Protein AF-0000000083338784 (afdb_homodimer)

Sequence (230 aa):
MKLNTPTRIVEESRVGKGKIILDSIDLPENLKKICKSFSVVVLAPGCAPGFHSHVEESDIYHILRGSGIYNDNGNIFPIKSGDTLICSSGEGHDIENTSDDELVFIALELYNPRSMKLNTPTRIVEESRVGKGKIILDSIDLPENLKKICKSFSVVVLAPGCAPGFHSHVEESDIYHILRGSGIYNDNGNIFPIKSGDTLICSSGEGHDIENTSDDELVFIALELYNPRS

InterPro domains:
  IPR011051 RmlC-like cupin domain superfamily [SSF51182] (36-108)
  IPR013096 Cupin 2, conserved barrel [PF07883] (40-107)
  IPR014710 RmlC-like jelly roll fold [G3DSA:2.60.120.10] (2-108)
  IPR051610 Glucose-6-phosphate isomerase/Oxalate decarboxylase [PTHR35848] (37-107)

Radius of gyration: 17.28 Å; Cα contacts (8 Å, |Δi|>4): 685; chains: 2; bounding box: 43×49×41 Å

pLDDT: mean 88.03, std 14.15, range [47.31, 98.44]

Organism: NCBI:txid2582917

Foldseek 3Di:
DDWDFDWDFPADQPPKDGTKIWRWTDDDPVCCVWWVTKTKIKDAAFIKNDKDAAAQKKKKKAWQAAKWWKQWQNDIDIDGHGDMDMHDHPTMMMTTRNDRGMTIIMIIMTGHDDD/DDWDFDWDFPADQPPKDGTKIWRWTDDDPVCCVWWVTKTKIKDAAFIKNDKDAAAQKKKKKAWQAAKWWKQWQNDIDIDGHGDMDMHDHPTMMMTTRNDRGMTIIMIIMTGHDDD

Solvent-accessible surface area (backbone atoms only — not comparable to full-atom values): 11255 Å² total; per-residue (Å²): 83,78,41,60,52,53,70,40,68,46,46,73,35,91,76,21,42,56,53,33,38,33,36,38,48,61,68,57,72,71,52,45,72,45,36,73,43,41,30,43,36,40,23,39,55,63,8,26,58,42,77,48,70,37,76,63,24,29,40,37,37,38,30,67,35,45,38,29,38,34,30,47,69,79,50,71,46,78,47,40,52,66,42,28,37,44,37,48,53,76,34,34,37,32,50,37,14,75,38,89,47,54,22,30,29,37,42,39,29,32,47,54,70,81,130,82,78,42,60,53,52,69,40,70,45,48,73,29,86,80,22,42,56,52,35,40,32,37,37,48,62,66,56,73,71,52,45,72,45,36,73,42,40,30,44,35,38,24,39,55,64,8,26,55,41,76,47,68,37,77,62,24,31,39,37,36,37,30,67,36,44,38,27,38,34,31,46,70,79,50,72,46,80,48,39,52,65,42,28,37,46,37,48,54,79,36,34,37,32,49,36,15,76,38,91,48,55,23,31,28,37,41,40,30,33,48,55,71,80,129

Secondary structure (DSSP, 8-state):
-EEP--EEEE-S-SS-BS-EEEEE----HHHHTTEEEEEEEEE-TT-B---EE-SSEEEEEEEEE-EEEEEETTEEEEEETT-EEEE-TT-EEEEE--SSS-EEEEEEEEEPPP-/-EEP--EEEE-S-SS-BS-EEEEE----HHHHTTEEEEEEEEE-TT-B---EE-SSEEEEEEEEE-EEEEEETTEEEEEETT-EEEE-TT-EEEEE--SSS-EEEEEEEEEPP--

Structure (mmCIF, N/CA/C/O backbone):
data_AF-0000000083338784-mod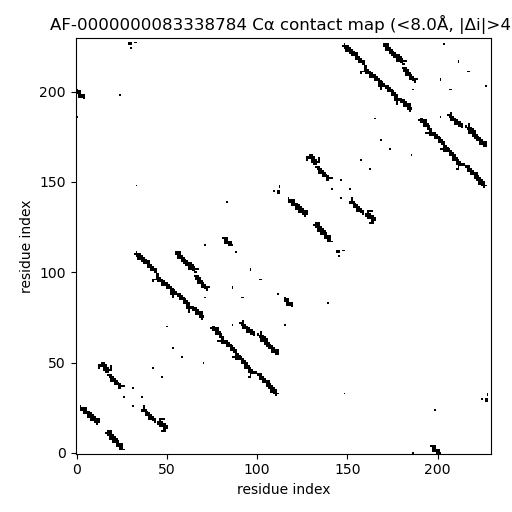el_v1
#
loop_
_entity.id
_entity.type
_entity.pdbx_description
1 polymer 'Cupin domain-containing protein'
#
loop_
_atom_site.group_PDB
_atom_site.id
_atom_site.type_symbol
_atom_site.label_atom_id
_atom_site.label_alt_id
_atom_site.label_comp_id
_atom_site.label_asym_id
_atom_site.label_entity_id
_atom_site.label_seq_id
_atom_site.pdbx_PDB_ins_code
_atom_site.Cartn_x
_atom_site.Cartn_y
_atom_site.Cartn_z
_atom_site.occupancy
_atom_site.B_iso_or_equiv
_atom_site.auth_seq_id
_atom_site.auth_comp_id
_atom_site.auth_asym_id
_atom_site.auth_atom_id
_atom_site.pdbx_PDB_model_num
ATOM 1 N N . MET A 1 1 ? -1.307 16.812 -2.502 1 70.19 1 MET A N 1
ATOM 2 C CA . MET A 1 1 ? -2.061 16.781 -3.752 1 70.19 1 MET A CA 1
ATOM 3 C C . MET A 1 1 ? -2.75 15.43 -3.941 1 70.19 1 MET A C 1
ATOM 5 O O . MET A 1 1 ? -2.303 14.422 -3.396 1 70.19 1 MET A O 1
ATOM 9 N N . LYS A 1 2 ? -3.869 15.438 -4.637 1 71.94 2 LYS A N 1
ATOM 10 C CA . LYS A 1 2 ? -4.598 14.219 -4.973 1 71.94 2 LYS A CA 1
ATOM 11 C C . LYS A 1 2 ? -4.004 13.547 -6.207 1 71.94 2 LYS A C 1
ATOM 13 O O . LYS A 1 2 ? -3.744 14.203 -7.215 1 71.94 2 LYS A O 1
ATOM 18 N N . LEU A 1 3 ? -3.689 12.344 -6.062 1 69 3 LEU A N 1
ATOM 19 C CA . LEU A 1 3 ? -3.17 11.602 -7.207 1 69 3 LEU A CA 1
ATOM 20 C C . LEU A 1 3 ? -4.301 10.922 -7.977 1 69 3 LEU A C 1
ATOM 22 O O . LEU A 1 3 ? -5.359 10.648 -7.41 1 69 3 LEU A O 1
ATOM 26 N N . ASN A 1 4 ? -4.121 10.781 -9.289 1 63.22 4 ASN A N 1
ATOM 27 C CA . ASN A 1 4 ? -5.098 10.062 -10.102 1 63.22 4 ASN A CA 1
ATOM 28 C C . ASN A 1 4 ? -5.012 8.555 -9.883 1 63.22 4 ASN A C 1
ATOM 30 O O . ASN A 1 4 ? -3.918 7.992 -9.828 1 63.22 4 ASN A O 1
ATOM 34 N N . THR A 1 5 ? -6.098 8.016 -9.523 1 56.34 5 THR A N 1
ATOM 35 C CA . THR A 1 5 ? -6.137 6.562 -9.438 1 56.34 5 THR A CA 1
ATOM 36 C C . THR A 1 5 ? -6.93 5.977 -10.602 1 56.34 5 THR A C 1
ATOM 38 O O . THR A 1 5 ? -8.156 5.832 -10.516 1 56.34 5 THR A O 1
ATOM 41 N N . PRO A 1 6 ? -6.305 5.797 -11.727 1 53.41 6 PRO A N 1
ATOM 42 C CA . PRO A 1 6 ? -7.078 5.227 -12.836 1 53.41 6 PRO A CA 1
ATOM 43 C C . PRO A 1 6 ? -7.508 3.785 -12.57 1 53.41 6 PRO A C 1
ATOM 45 O O . PRO A 1 6 ? -6.719 2.984 -12.062 1 53.41 6 PRO A O 1
ATOM 48 N N . THR A 1 7 ? -8.742 3.646 -12.461 1 53.78 7 THR A N 1
ATOM 49 C CA . THR A 1 7 ? -9.227 2.271 -12.391 1 53.78 7 THR A CA 1
ATOM 50 C C . THR A 1 7 ? -9 1.556 -13.719 1 53.78 7 THR A C 1
ATOM 52 O O . THR A 1 7 ? -9.406 2.051 -14.773 1 53.78 7 THR A O 1
ATOM 55 N N . ARG A 1 8 ? -7.957 0.719 -13.773 1 55.31 8 ARG A N 1
ATOM 56 C CA . ARG A 1 8 ? -7.781 -0.097 -14.969 1 55.31 8 ARG A CA 1
ATOM 57 C C . ARG A 1 8 ? -8.406 -1.476 -14.789 1 55.31 8 ARG A C 1
ATOM 59 O O . ARG A 1 8 ? -8.156 -2.152 -13.789 1 55.31 8 ARG A O 1
ATOM 66 N N . ILE A 1 9 ? -9.617 -1.63 -15.43 1 50.66 9 ILE A N 1
ATOM 67 C CA . ILE A 1 9 ? -10.141 -2.99 -15.492 1 50.66 9 ILE A CA 1
ATOM 68 C C . ILE A 1 9 ? -9.281 -3.83 -16.438 1 50.66 9 ILE A C 1
ATOM 70 O O . ILE A 1 9 ? -9.156 -3.514 -17.625 1 50.66 9 ILE A O 1
ATOM 74 N N . VAL A 1 10 ? -8.25 -4.297 -15.867 1 52.59 10 VAL A N 1
ATOM 75 C CA . VAL A 1 10 ? -7.574 -5.25 -16.75 1 52.59 10 VAL A CA 1
ATOM 76 C C . VAL A 1 10 ? -8.375 -6.547 -16.812 1 52.59 10 VAL A C 1
ATOM 78 O O . VAL A 1 10 ? -8.656 -7.164 -15.781 1 52.59 10 VAL A O 1
ATOM 81 N N . GLU A 1 11 ? -9.359 -6.504 -17.703 1 50.81 11 GLU A N 1
ATOM 82 C CA . GLU A 1 11 ? -10.172 -7.707 -17.859 1 50.81 11 GLU A CA 1
ATOM 83 C C . GLU A 1 11 ? -9.305 -8.961 -17.828 1 50.81 11 GLU A C 1
ATOM 85 O O . GLU A 1 11 ? -9.688 -9.977 -17.25 1 50.81 11 GLU A O 1
ATOM 90 N N . GLU A 1 12 ? -8.648 -9.211 -18.938 1 47.69 12 GLU A N 1
ATOM 91 C CA . GLU A 1 12 ? -8.117 -10.539 -19.203 1 47.69 12 GLU A CA 1
ATOM 92 C C . GLU A 1 12 ? -6.668 -10.656 -18.734 1 47.69 12 GLU A C 1
ATOM 94 O O . GLU A 1 12 ? -5.82 -9.836 -19.109 1 47.69 12 GLU A O 1
ATOM 99 N N . SER A 1 13 ? -6.582 -10.953 -17.469 1 49.28 13 SER A N 1
ATOM 100 C CA . SER A 1 13 ? -5.215 -11.258 -17.047 1 49.28 13 SER A CA 1
ATOM 101 C C . SER A 1 13 ? -4.508 -12.141 -18.062 1 49.28 13 SER A C 1
ATOM 103 O O . SER A 1 13 ? -5.16 -12.867 -18.828 1 49.28 13 SER A O 1
ATOM 105 N N . ARG A 1 14 ? -3.305 -11.82 -18.406 1 48.09 14 ARG A N 1
ATOM 106 C CA . ARG A 1 14 ? -2.592 -12.664 -19.359 1 48.09 14 ARG A CA 1
ATOM 107 C C . ARG A 1 14 ? -3.07 -14.109 -19.266 1 48.09 14 ARG A C 1
ATOM 109 O O . ARG A 1 14 ? -3.506 -14.688 -20.266 1 48.09 14 ARG A O 1
ATOM 116 N N . VAL A 1 15 ? -2.604 -14.867 -18.156 1 50.91 15 VAL A N 1
ATOM 117 C CA . VAL A 1 15 ? -2.721 -16.312 -17.984 1 50.91 15 VAL A CA 1
ATOM 118 C C . VAL A 1 15 ? -3.842 -16.625 -16.984 1 50.91 15 VAL A C 1
ATOM 120 O O . VAL A 1 15 ? -4.332 -17.75 -16.938 1 50.91 15 VAL A O 1
ATOM 123 N N . GLY A 1 16 ? -4.383 -15.492 -16.359 1 60.31 16 GLY A N 1
ATOM 124 C CA . GLY A 1 16 ? -5.254 -15.875 -15.266 1 60.31 16 GLY A CA 1
ATOM 125 C C . GLY A 1 16 ? -6.711 -16.016 -15.672 1 60.31 16 GLY A C 1
ATOM 126 O O . GLY A 1 16 ? -7.027 -16 -16.859 1 60.31 16 GLY A O 1
ATOM 127 N N . LYS A 1 17 ? -7.492 -16.578 -14.773 1 70 17 LYS A N 1
ATOM 128 C CA . LYS A 1 17 ? -8.906 -16.906 -14.883 1 70 17 LYS A CA 1
ATOM 129 C C . LYS A 1 17 ? -9.781 -15.734 -14.422 1 70 17 LYS A C 1
ATOM 131 O O . LYS A 1 17 ? -9.711 -15.32 -13.266 1 70 17 LYS A O 1
ATOM 136 N N . GLY A 1 18 ? -10.555 -15.148 -15.398 1 77 18 GLY A N 1
ATOM 137 C CA . GLY A 1 18 ? -11.688 -14.328 -15 1 77 18 GLY A CA 1
ATOM 138 C C . GLY A 1 18 ? -11.375 -12.844 -14.992 1 77 18 GLY A C 1
ATOM 139 O O . GLY A 1 18 ? -10.398 -12.406 -15.594 1 77 18 GLY A O 1
ATOM 140 N N . LYS A 1 19 ? -12.219 -12.094 -14.43 1 78.06 19 LYS A N 1
ATOM 141 C CA . LYS A 1 19 ? -12.203 -10.633 -14.406 1 78.06 19 LYS A CA 1
ATOM 142 C C . LYS A 1 19 ? -11.359 -10.109 -13.242 1 78.06 19 LYS A C 1
ATOM 144 O O . LYS A 1 19 ? -11.539 -10.539 -12.102 1 78.06 19 LYS A O 1
ATOM 149 N N . ILE A 1 20 ? -10.359 -9.32 -13.555 1 84.12 20 ILE A N 1
ATOM 150 C CA . ILE A 1 20 ? -9.516 -8.68 -12.547 1 84.12 20 ILE A CA 1
ATOM 151 C C . ILE A 1 20 ? -9.641 -7.16 -12.672 1 84.12 20 ILE A C 1
ATOM 153 O O . ILE A 1 20 ? -9.516 -6.605 -13.766 1 84.12 20 ILE A O 1
ATOM 157 N N . ILE A 1 21 ? -10.039 -6.52 -11.594 1 83.44 21 ILE A N 1
ATOM 158 C CA . ILE A 1 21 ? -10.078 -5.062 -11.555 1 83.44 21 ILE A CA 1
ATOM 159 C C . ILE A 1 21 ? -8.852 -4.535 -10.812 1 83.44 21 ILE A C 1
ATOM 161 O O . ILE A 1 21 ? -8.586 -4.93 -9.672 1 83.44 21 ILE A O 1
ATOM 165 N N . LEU A 1 22 ? -8.094 -3.678 -11.492 1 86.12 22 LEU A N 1
ATOM 166 C CA . LEU A 1 22 ? -6.914 -3.059 -10.898 1 86.12 22 LEU A CA 1
ATOM 167 C C . LEU A 1 22 ? -7.086 -1.547 -10.797 1 86.12 22 LEU A C 1
ATOM 169 O O . LEU A 1 22 ? -7.301 -0.875 -11.812 1 86.12 22 LEU A O 1
ATOM 173 N N . ASP A 1 23 ? -7.168 -0.979 -9.609 1 83.38 23 ASP A N 1
ATOM 174 C CA . ASP A 1 23 ? -7.023 0.458 -9.398 1 83.38 23 ASP A CA 1
ATOM 175 C C . ASP A 1 23 ? -5.562 0.832 -9.148 1 83.38 23 ASP A C 1
ATOM 177 O O . ASP A 1 23 ? -5.09 0.785 -8.008 1 83.38 23 ASP A O 1
ATOM 181 N N . SER A 1 24 ? -4.871 1.223 -10.242 1 89.19 24 SER A N 1
ATOM 182 C CA . SER A 1 24 ? -3.445 1.516 -10.172 1 89.19 24 SER A CA 1
ATOM 183 C C . SER A 1 24 ? -3.197 2.965 -9.766 1 89.19 24 SER A C 1
ATOM 185 O O . SER A 1 24 ? -3.805 3.883 -10.32 1 89.19 24 SER A O 1
ATOM 187 N N . ILE A 1 25 ? -2.375 3.127 -8.82 1 88.75 25 ILE A N 1
ATOM 188 C CA . ILE A 1 25 ? -2.012 4.457 -8.344 1 88.75 25 ILE A CA 1
ATOM 189 C C . ILE A 1 25 ? -0.857 5.004 -9.188 1 88.75 25 ILE A C 1
ATOM 191 O O . ILE A 1 25 ? 0.174 4.348 -9.336 1 88.75 25 ILE A O 1
ATOM 195 N N . ASP A 1 26 ? -1.111 6.168 -9.734 1 88.81 26 ASP A N 1
ATOM 196 C CA . ASP A 1 26 ? -0.088 6.809 -10.555 1 88.81 26 ASP A CA 1
ATOM 197 C C . ASP A 1 26 ? 0.897 7.594 -9.688 1 88.81 26 ASP A C 1
ATOM 199 O O . ASP A 1 26 ? 0.647 8.75 -9.352 1 88.81 26 ASP A O 1
ATOM 203 N N . LEU A 1 27 ? 2.004 7.027 -9.445 1 91.06 27 LEU A N 1
ATOM 204 C CA . LEU A 1 27 ? 3.006 7.641 -8.578 1 91.06 27 LEU A CA 1
ATOM 205 C C . LEU A 1 27 ? 3.855 8.641 -9.359 1 91.06 27 LEU A C 1
ATOM 207 O O . LEU A 1 27 ? 3.988 8.531 -10.578 1 91.06 27 LEU A O 1
ATOM 211 N N . PRO A 1 28 ? 4.406 9.633 -8.672 1 90.38 28 PRO A N 1
ATOM 212 C CA . PRO A 1 28 ? 5.352 10.531 -9.336 1 90.38 28 PRO A CA 1
ATOM 213 C C . PRO A 1 28 ? 6.578 9.797 -9.883 1 90.38 28 PRO A C 1
ATOM 215 O O . PRO A 1 28 ? 6.977 8.766 -9.336 1 90.38 28 PRO A O 1
ATOM 218 N N . GLU A 1 29 ? 7.188 10.414 -10.852 1 91.06 29 GLU A N 1
ATOM 219 C CA . GLU A 1 29 ? 8.273 9.789 -11.602 1 91.06 29 GLU A CA 1
ATOM 220 C C . GLU A 1 29 ? 9.422 9.391 -10.68 1 91.06 29 GLU A C 1
ATOM 222 O O . GLU A 1 29 ? 10.008 8.312 -10.828 1 91.06 29 GLU A O 1
ATOM 227 N N . ASN A 1 30 ? 9.781 10.203 -9.758 1 91.62 30 ASN A N 1
ATOM 228 C CA . ASN A 1 30 ? 10.906 9.914 -8.875 1 91.62 30 ASN A CA 1
ATOM 229 C C . ASN A 1 30 ? 10.648 8.68 -8.016 1 91.62 30 ASN A C 1
ATOM 231 O O . ASN A 1 30 ? 11.57 7.93 -7.707 1 91.62 30 ASN A O 1
ATOM 235 N N . LEU A 1 31 ? 9.367 8.422 -7.672 1 93.62 31 LEU A N 1
ATOM 236 C CA . LEU A 1 31 ? 9.039 7.277 -6.836 1 93.62 31 LEU A CA 1
ATOM 237 C C . LEU A 1 31 ? 8.906 6.012 -7.676 1 93.62 31 LEU A C 1
ATOM 239 O O . LEU A 1 31 ? 9.039 4.898 -7.156 1 93.62 31 LEU A O 1
ATOM 243 N N . LYS A 1 32 ? 8.672 6.223 -8.953 1 93.06 32 LYS A N 1
ATOM 244 C CA . LYS A 1 32 ? 8.57 5.074 -9.852 1 93.06 32 LYS A CA 1
ATOM 245 C C . LYS A 1 32 ? 9.922 4.375 -10 1 93.06 32 LYS A C 1
ATOM 247 O O . LYS A 1 32 ? 9.984 3.229 -10.453 1 93.06 32 LYS A O 1
ATOM 252 N N . LYS A 1 33 ? 10.961 5.043 -9.586 1 92.19 33 LYS A N 1
ATOM 253 C CA . LYS A 1 33 ? 12.297 4.453 -9.641 1 92.19 33 LYS A CA 1
ATOM 254 C C . LYS A 1 33 ? 12.469 3.395 -8.555 1 92.19 33 LYS A C 1
ATOM 256 O O . LYS A 1 33 ? 13.359 2.543 -8.648 1 92.19 33 LYS A O 1
ATOM 261 N N . ILE A 1 34 ? 11.68 3.455 -7.555 1 93.75 34 ILE A N 1
ATOM 262 C CA . ILE A 1 34 ? 11.844 2.518 -6.449 1 93.75 34 ILE A CA 1
ATOM 263 C C . ILE A 1 34 ? 10.60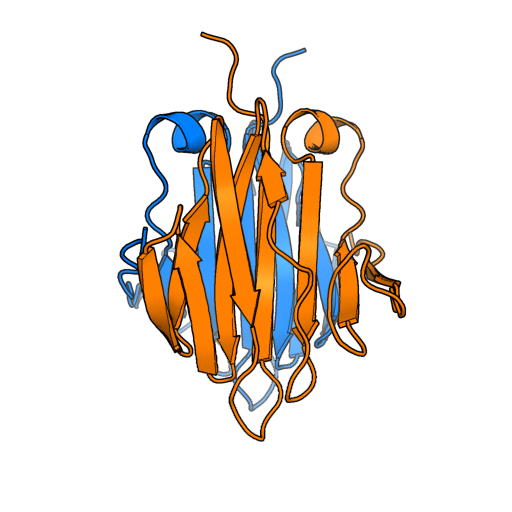9 1.63 -6.332 1 93.75 34 ILE A C 1
ATOM 265 O O . ILE A 1 34 ? 10.695 0.488 -5.879 1 93.75 34 ILE A O 1
ATOM 269 N N . CYS A 1 35 ? 9.453 2.154 -6.664 1 95.69 35 CYS A N 1
ATOM 270 C CA . CYS A 1 35 ? 8.18 1.436 -6.613 1 95.69 35 CYS A CA 1
ATOM 271 C C . CYS A 1 35 ? 7.621 1.218 -8.016 1 95.69 35 CYS A C 1
ATOM 273 O O . CYS A 1 35 ? 7.113 2.15 -8.633 1 95.69 35 CYS A O 1
ATOM 275 N N . LYS A 1 36 ? 7.68 0.067 -8.453 1 95.12 36 LYS A N 1
ATOM 276 C CA . LYS A 1 36 ? 7.273 -0.26 -9.82 1 95.12 36 LYS A CA 1
ATOM 277 C C . LYS A 1 36 ? 5.762 -0.137 -9.984 1 95.12 36 LYS A C 1
ATOM 279 O O . LYS A 1 36 ? 5.281 0.304 -11.031 1 95.12 36 LYS A O 1
ATOM 284 N N . SER A 1 37 ? 5 -0.56 -8.969 1 94.06 37 SER A N 1
ATOM 285 C CA . SER A 1 37 ? 3.545 -0.45 -9.039 1 94.06 37 SER A CA 1
ATOM 286 C C . SER A 1 37 ? 2.92 -0.463 -7.652 1 94.06 37 SER A C 1
ATOM 288 O O . SER A 1 37 ? 3.482 -1.041 -6.719 1 94.06 37 SER A O 1
ATOM 290 N N . PHE A 1 38 ? 1.876 0.183 -7.477 1 93.44 38 PHE A N 1
ATOM 291 C CA . PHE A 1 38 ? 1.017 0.27 -6.305 1 93.44 38 PHE A CA 1
ATOM 292 C C . PHE A 1 38 ? -0.453 0.281 -6.707 1 93.44 38 PHE A C 1
ATOM 294 O O . PHE A 1 38 ? -0.912 1.211 -7.375 1 93.44 38 PHE A O 1
ATOM 301 N N . SER A 1 39 ? -1.176 -0.76 -6.328 1 94 39 SER A N 1
ATOM 302 C CA . SER A 1 39 ? -2.543 -0.886 -6.824 1 94 39 SER A CA 1
ATOM 303 C C . SER A 1 39 ? -3.451 -1.526 -5.781 1 94 39 SER A C 1
ATOM 305 O O . SER A 1 39 ? -2.986 -2.273 -4.922 1 94 39 SER A O 1
ATOM 307 N N . VAL A 1 40 ? -4.715 -1.238 -5.852 1 93.31 40 VAL A N 1
ATOM 308 C CA . VAL A 1 40 ? -5.762 -2.047 -5.242 1 93.31 40 VAL A CA 1
ATOM 309 C C . VAL A 1 40 ? -6.328 -3.027 -6.27 1 93.31 40 VAL A C 1
ATOM 311 O O . VAL A 1 40 ? -6.73 -2.623 -7.363 1 93.31 40 VAL A O 1
ATOM 314 N N . VAL A 1 41 ? -6.383 -4.262 -5.922 1 93.62 41 VAL A N 1
ATOM 315 C CA . VAL A 1 41 ? -6.805 -5.305 -6.852 1 93.62 41 VAL A CA 1
ATOM 316 C C . VAL A 1 41 ? -8.086 -5.965 -6.34 1 93.62 41 VAL A C 1
ATOM 318 O O . VAL A 1 41 ? -8.203 -6.254 -5.148 1 93.62 41 VAL A O 1
ATOM 321 N N . VAL A 1 42 ? -8.992 -6.227 -7.211 1 93.31 42 VAL A N 1
ATOM 322 C CA . VAL A 1 42 ? -10.219 -6.953 -6.906 1 93.31 42 VAL A CA 1
ATOM 323 C C . VAL A 1 42 ? -10.32 -8.188 -7.797 1 93.31 42 VAL A C 1
ATOM 325 O O . VAL A 1 42 ? -10.297 -8.078 -9.023 1 93.31 42 VAL A O 1
ATOM 328 N N . LEU A 1 43 ? -10.414 -9.344 -7.199 1 94.75 43 LEU A N 1
ATOM 329 C CA . LEU A 1 43 ? -10.656 -10.594 -7.91 1 94.75 43 LEU A CA 1
ATOM 330 C C . LEU A 1 43 ? -12.078 -11.086 -7.672 1 94.75 43 LEU A C 1
ATOM 332 O O . LEU A 1 43 ? -12.484 -11.297 -6.523 1 94.75 43 LEU A O 1
ATOM 336 N N . ALA A 1 44 ? -12.812 -11.25 -8.734 1 93.44 44 ALA A N 1
ATOM 337 C CA . ALA A 1 44 ? -14.109 -11.906 -8.617 1 93.44 44 ALA A CA 1
ATOM 338 C C . ALA A 1 44 ? -13.953 -13.383 -8.266 1 93.44 44 ALA A C 1
ATOM 340 O O . ALA A 1 44 ? -12.859 -13.938 -8.375 1 93.44 44 ALA A O 1
ATOM 341 N N . PRO A 1 45 ? -15.039 -13.977 -7.73 1 94.12 45 PRO A N 1
ATOM 342 C CA . PRO A 1 45 ? -14.969 -15.406 -7.422 1 94.12 45 PRO A CA 1
ATOM 343 C C . PRO A 1 45 ? -14.422 -16.234 -8.578 1 94.12 45 PRO A C 1
ATOM 345 O O . PRO A 1 45 ? -14.859 -16.062 -9.727 1 94.12 45 PRO A O 1
ATOM 348 N N . GLY A 1 46 ? -13.43 -17.031 -8.297 1 93.56 46 GLY A N 1
ATOM 349 C CA . GLY A 1 46 ? -12.875 -17.938 -9.273 1 93.56 46 GLY A CA 1
ATOM 350 C C . GLY A 1 46 ? -11.734 -17.328 -10.078 1 93.56 46 GLY A C 1
ATOM 351 O O . GLY A 1 46 ? -11.078 -18.031 -10.859 1 93.56 46 GLY A O 1
ATOM 352 N N . CYS A 1 47 ? -11.375 -16.047 -9.891 1 93.25 47 CYS A N 1
ATOM 353 C CA . CYS A 1 47 ? -10.398 -15.359 -10.727 1 93.25 47 CYS A CA 1
ATOM 354 C C . CYS A 1 47 ? -9 -15.453 -10.125 1 93.25 47 CYS A C 1
ATOM 356 O O . CYS A 1 47 ? -8.852 -15.602 -8.914 1 93.25 47 CYS A O 1
ATOM 358 N N . ALA A 1 48 ? -8.055 -15.43 -10.969 1 93.88 48 ALA A N 1
ATOM 359 C CA . ALA A 1 48 ? -6.641 -15.453 -10.609 1 93.88 48 ALA A CA 1
ATOM 360 C C . ALA A 1 48 ? -5.789 -14.797 -11.695 1 93.88 48 ALA A C 1
ATOM 362 O O . ALA A 1 48 ? -6.035 -14.992 -12.883 1 93.88 48 ALA A O 1
ATOM 363 N N . PRO A 1 49 ? -4.738 -14.102 -11.289 1 91.38 49 PRO A N 1
ATOM 364 C CA . PRO A 1 49 ? -3.842 -13.523 -12.289 1 91.38 49 PRO A CA 1
ATOM 365 C C . PRO A 1 49 ? -2.973 -14.57 -12.977 1 91.38 49 PRO A C 1
ATOM 367 O O . PRO A 1 49 ? -2.525 -14.359 -14.109 1 91.38 49 PRO A O 1
ATOM 370 N N . GLY A 1 50 ? -2.725 -15.703 -12.289 1 91.19 50 GLY A N 1
ATOM 371 C CA . GLY A 1 50 ? -1.832 -16.719 -12.82 1 91.19 50 GLY A CA 1
ATOM 372 C C . GLY A 1 50 ? -0.444 -16.672 -12.211 1 91.19 50 GLY A C 1
ATOM 373 O O . GLY A 1 50 ? 0.058 -15.602 -11.875 1 91.19 50 GLY A O 1
ATOM 374 N N . PHE A 1 51 ? 0.176 -17.875 -12.148 1 92.62 51 PHE A N 1
ATOM 375 C CA . PHE A 1 51 ? 1.501 -18.016 -11.555 1 92.62 51 PHE A CA 1
ATOM 376 C C . PHE A 1 51 ? 2.543 -17.281 -12.391 1 92.62 51 PHE A C 1
ATOM 378 O O . PHE A 1 51 ? 2.578 -17.422 -13.609 1 92.62 51 PHE A O 1
ATOM 385 N N . HIS A 1 52 ? 3.393 -16.453 -11.742 1 92.19 52 HIS A N 1
ATOM 386 C CA . HIS A 1 52 ? 4.469 -15.711 -12.383 1 92.19 52 HIS A CA 1
ATOM 387 C C . HIS A 1 52 ? 5.617 -15.453 -11.414 1 92.19 52 HIS A C 1
ATOM 389 O O . HIS A 1 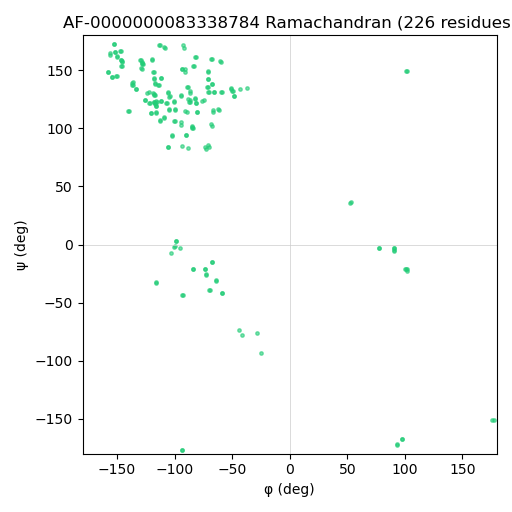52 ? 5.473 -15.656 -10.203 1 92.19 52 HIS A O 1
ATOM 395 N N . SER A 1 53 ? 6.719 -15.07 -11.984 1 92.56 53 SER A N 1
ATOM 396 C CA . SER A 1 53 ? 7.898 -14.805 -11.164 1 92.56 53 SER A CA 1
ATOM 397 C C . SER A 1 53 ? 8.359 -13.359 -11.305 1 92.56 53 SER A C 1
ATOM 399 O O . SER A 1 53 ? 8.016 -12.688 -12.273 1 92.56 53 SER A O 1
ATOM 401 N N . HIS A 1 54 ? 9.094 -12.938 -10.336 1 89.62 54 HIS A N 1
ATOM 402 C CA . HIS A 1 54 ? 9.672 -11.594 -10.328 1 89.62 54 HIS A CA 1
ATOM 403 C C . HIS A 1 54 ? 11.195 -11.648 -10.328 1 89.62 54 HIS A C 1
ATOM 405 O O . HIS A 1 54 ? 11.789 -12.555 -9.742 1 89.62 54 HIS A O 1
ATOM 411 N N . VAL A 1 55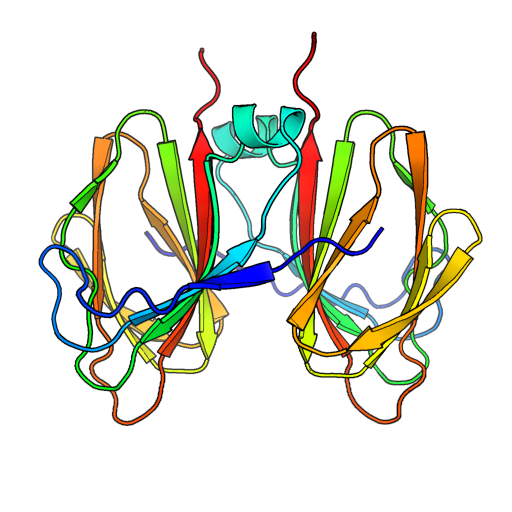 ? 11.727 -10.695 -11.055 1 90.06 55 VAL A N 1
ATOM 412 C CA . VAL A 1 55 ? 13.18 -10.523 -11.062 1 90.06 55 VAL A CA 1
ATOM 413 C C . VAL A 1 55 ? 13.531 -9.086 -10.695 1 90.06 55 VAL A C 1
ATOM 415 O O . VAL A 1 55 ? 12.992 -8.133 -11.273 1 90.06 55 VAL A O 1
ATOM 418 N N . GLU A 1 56 ? 14.375 -8.875 -9.648 1 92.81 56 GLU A N 1
ATOM 419 C CA . GLU A 1 56 ? 14.906 -7.598 -9.172 1 92.81 56 GLU A CA 1
ATOM 420 C C . GLU A 1 56 ? 13.867 -6.832 -8.359 1 92.81 56 GLU A C 1
ATOM 422 O O . GLU A 1 56 ? 14.117 -5.707 -7.922 1 92.81 56 GLU A O 1
ATOM 427 N N . GLU A 1 57 ? 12.695 -7.398 -8.289 1 94.69 57 GLU A N 1
ATOM 428 C CA . GLU A 1 57 ? 11.656 -6.742 -7.508 1 94.69 57 GLU A CA 1
ATOM 429 C C . GLU A 1 57 ? 11.023 -7.707 -6.512 1 94.69 57 GLU A C 1
ATOM 431 O O . GLU A 1 57 ? 11.102 -8.93 -6.684 1 94.69 57 GLU A O 1
ATOM 436 N N . SER A 1 58 ? 10.477 -7.234 -5.535 1 95.62 58 SER A N 1
ATOM 437 C CA . SER A 1 58 ? 9.617 -7.949 -4.602 1 95.62 58 SER A CA 1
ATOM 438 C C . SER A 1 58 ? 8.172 -7.465 -4.699 1 95.62 58 SER A C 1
ATOM 440 O O . SER A 1 58 ? 7.926 -6.27 -4.875 1 95.62 58 SER A O 1
ATOM 442 N N . ASP A 1 59 ? 7.301 -8.383 -4.551 1 96.56 59 ASP A N 1
ATOM 443 C CA . ASP A 1 59 ? 5.871 -8.094 -4.594 1 96.56 59 ASP A CA 1
ATOM 444 C C . ASP A 1 59 ? 5.211 -8.383 -3.248 1 96.56 59 ASP A C 1
ATOM 446 O O . ASP A 1 59 ? 5.324 -9.5 -2.727 1 96.56 59 ASP A O 1
ATOM 450 N N . ILE A 1 60 ? 4.562 -7.398 -2.672 1 96.19 60 ILE A N 1
ATOM 451 C CA . ILE A 1 60 ? 3.875 -7.527 -1.391 1 96.19 60 ILE A CA 1
ATOM 452 C C . ILE A 1 60 ? 2.367 -7.418 -1.601 1 96.19 60 ILE A C 1
ATOM 454 O O . ILE A 1 60 ? 1.882 -6.445 -2.184 1 96.19 60 ILE A O 1
ATOM 458 N N . TYR A 1 61 ? 1.584 -8.422 -1.178 1 96.94 61 TYR A N 1
ATOM 459 C CA . TYR A 1 61 ? 0.127 -8.375 -1.136 1 96.94 61 TYR A CA 1
ATOM 460 C C . TYR A 1 61 ? -0.372 -8.219 0.296 1 96.94 61 TYR A C 1
ATOM 462 O O . TYR A 1 61 ? 0.071 -8.938 1.196 1 96.94 61 TYR A O 1
ATOM 470 N N . HIS A 1 62 ? -1.216 -7.352 0.569 1 95.81 62 HIS A N 1
ATOM 471 C CA . HIS A 1 62 ? -1.954 -7.266 1.824 1 95.81 62 HIS A CA 1
ATOM 472 C C . HIS A 1 62 ? -3.453 -7.438 1.595 1 95.81 62 HIS A C 1
ATOM 474 O O . HIS A 1 62 ? -4.078 -6.625 0.91 1 95.81 62 HIS A O 1
ATOM 480 N N . ILE A 1 63 ? -4.023 -8.438 2.234 1 97 63 ILE A N 1
ATOM 481 C CA . ILE A 1 63 ? -5.422 -8.773 1.986 1 97 63 ILE A CA 1
ATOM 482 C C . ILE A 1 63 ? -6.328 -7.84 2.791 1 97 63 ILE A C 1
ATOM 484 O O . ILE A 1 63 ? -6.215 -7.762 4.016 1 97 63 ILE A O 1
ATOM 488 N N . LEU A 1 64 ? -7.137 -7.184 2.088 1 95.62 64 LEU A N 1
ATOM 489 C CA . LEU A 1 64 ? -8.047 -6.234 2.721 1 95.62 64 LEU A CA 1
ATOM 490 C C . LEU A 1 64 ? -9.383 -6.891 3.047 1 95.62 64 LEU A C 1
ATOM 492 O O . LEU A 1 64 ? -9.969 -6.621 4.098 1 95.62 64 LEU A O 1
ATOM 496 N N . ARG A 1 65 ? -9.867 -7.66 2.117 1 96.56 65 ARG A N 1
ATOM 497 C CA . ARG A 1 65 ? -11.172 -8.312 2.236 1 96.56 65 ARG A CA 1
ATOM 498 C C . ARG A 1 65 ? -11.203 -9.625 1.46 1 96.56 65 ARG A C 1
ATOM 500 O O . ARG A 1 65 ? -10.672 -9.711 0.353 1 96.56 65 ARG A O 1
ATOM 507 N N . GLY A 1 66 ? -11.938 -10.562 2.047 1 97.38 66 GLY A N 1
ATOM 508 C CA . GLY A 1 66 ? -12.148 -11.828 1.358 1 97.38 66 GLY A CA 1
ATOM 509 C C . GLY A 1 66 ? -11.133 -12.891 1.745 1 97.38 66 GLY A C 1
ATOM 510 O O . GLY A 1 66 ? -10.469 -12.773 2.775 1 97.38 66 GLY A O 1
ATOM 511 N N . SER A 1 67 ? -11.234 -13.969 1 1 98.12 67 SER A N 1
ATOM 512 C CA . SER A 1 67 ? -10.367 -15.117 1.228 1 98.12 67 SER A CA 1
ATOM 513 C C . SER A 1 67 ? -10.047 -15.836 -0.08 1 98.12 67 SER A C 1
ATOM 515 O O . SER A 1 67 ? -10.648 -15.555 -1.114 1 98.12 67 SER A O 1
ATOM 517 N N . GLY A 1 68 ? -9.055 -16.703 -0.022 1 98 68 GLY A N 1
ATOM 518 C CA . GLY A 1 68 ? -8.617 -17.484 -1.164 1 98 68 GLY A CA 1
ATOM 519 C C . GLY A 1 68 ? -7.414 -18.359 -0.865 1 98 68 GLY A C 1
ATOM 520 O O . GLY A 1 68 ? -7.277 -18.875 0.246 1 98 68 GLY A O 1
ATOM 521 N N . ILE A 1 69 ? -6.648 -18.609 -1.866 1 98.25 69 ILE A N 1
ATOM 522 C CA . ILE A 1 69 ? -5.414 -19.375 -1.689 1 98.25 69 ILE A CA 1
ATOM 523 C C . ILE A 1 69 ? -4.25 -18.609 -2.318 1 98.25 69 ILE A C 1
ATOM 525 O O . ILE A 1 69 ? -4.441 -17.828 -3.246 1 98.25 69 ILE A O 1
ATOM 529 N N . TYR A 1 70 ? -3.119 -18.828 -1.785 1 97.88 70 TYR A N 1
ATOM 530 C CA . TYR A 1 70 ? -1.861 -18.266 -2.273 1 97.88 70 TYR A CA 1
ATOM 531 C C . TYR A 1 70 ? -0.854 -19.375 -2.566 1 97.88 70 TYR A C 1
ATOM 533 O O . TYR A 1 70 ? -0.715 -20.328 -1.787 1 97.88 70 TYR A O 1
ATOM 541 N N . ASN A 1 71 ? -0.278 -19.328 -3.688 1 97.75 71 ASN A N 1
ATOM 542 C CA . ASN A 1 71 ? 0.804 -20.219 -4.074 1 97.75 71 ASN A CA 1
ATOM 543 C C . ASN A 1 71 ? 2.168 -19.562 -3.918 1 97.75 71 ASN A C 1
ATOM 545 O O . ASN A 1 71 ? 2.527 -18.672 -4.699 1 97.75 71 ASN A O 1
ATOM 549 N N . ASP A 1 72 ? 2.861 -19.969 -2.924 1 96.56 72 ASP A N 1
ATOM 550 C CA . ASP A 1 72 ? 4.207 -19.469 -2.633 1 96.56 72 ASP A CA 1
ATOM 551 C C . ASP A 1 72 ? 5.266 -20.484 -3.082 1 96.56 72 ASP A C 1
ATOM 553 O O . ASP A 1 72 ? 5.664 -21.359 -2.312 1 96.56 72 ASP A O 1
ATOM 557 N N . ASN A 1 73 ? 5.73 -20.266 -4.258 1 95.25 73 ASN A N 1
ATOM 558 C CA . ASN A 1 73 ? 6.742 -21.156 -4.812 1 95.25 73 ASN A CA 1
ATOM 559 C C . ASN A 1 73 ? 6.301 -22.625 -4.746 1 95.25 73 ASN A C 1
ATOM 561 O O . ASN A 1 73 ? 7.062 -23.484 -4.32 1 95.25 73 ASN A O 1
ATOM 565 N N . GLY A 1 74 ? 5.07 -22.828 -4.938 1 95.06 74 GLY A N 1
ATOM 566 C CA . GLY A 1 74 ? 4.555 -24.188 -4.949 1 95.06 74 GLY A CA 1
ATOM 567 C C . GLY A 1 74 ? 3.861 -24.578 -3.66 1 95.06 74 GLY A C 1
ATOM 568 O O . GLY A 1 74 ? 3.15 -25.578 -3.609 1 95.06 74 GLY A O 1
ATOM 569 N N . ASN A 1 75 ? 4.148 -23.906 -2.598 1 96.44 75 ASN A N 1
ATOM 570 C CA . ASN A 1 75 ? 3.434 -24.109 -1.342 1 96.44 75 ASN A CA 1
ATOM 571 C C . ASN A 1 75 ? 2.104 -23.359 -1.333 1 96.44 75 ASN A C 1
ATOM 573 O O . ASN A 1 75 ? 2.078 -22.125 -1.292 1 96.44 75 ASN A O 1
ATOM 577 N N . ILE A 1 76 ? 0.989 -24.141 -1.301 1 97.56 76 ILE A N 1
ATOM 578 C CA . ILE A 1 76 ? -0.334 -23.531 -1.41 1 97.56 76 ILE A CA 1
ATOM 579 C C . ILE A 1 76 ? -1.003 -23.5 -0.037 1 97.56 76 ILE A C 1
ATOM 581 O O . ILE A 1 76 ? -1.071 -24.531 0.65 1 97.56 76 ILE A O 1
ATOM 585 N N . PHE A 1 77 ? -1.479 -22.328 0.395 1 97.94 77 PHE A N 1
ATOM 586 C CA . PHE A 1 77 ? -2.141 -22.203 1.688 1 97.94 77 PHE A CA 1
ATOM 587 C C . PHE A 1 77 ? -3.258 -21.172 1.635 1 97.94 77 PHE A C 1
ATOM 589 O O . PHE A 1 77 ? -3.273 -20.312 0.75 1 97.94 77 PHE A O 1
ATOM 596 N N . PRO A 1 78 ? -4.23 -21.297 2.574 1 98.44 78 PRO A N 1
ATOM 597 C CA . PRO A 1 78 ? -5.332 -20.344 2.6 1 98.44 78 PRO A CA 1
ATOM 598 C C . PRO A 1 78 ? -4.902 -18.953 3.086 1 98.44 78 PRO A C 1
ATOM 600 O O . PRO A 1 78 ? -3.973 -18.844 3.891 1 98.44 78 PRO A O 1
ATOM 603 N N . ILE A 1 79 ? -5.562 -17.953 2.555 1 97.94 79 ILE A N 1
ATOM 604 C CA . ILE A 1 79 ? -5.336 -16.578 2.982 1 97.94 79 ILE A CA 1
ATOM 605 C C . ILE A 1 79 ? -6.672 -15.906 3.316 1 97.94 79 ILE A C 1
ATOM 607 O O . ILE A 1 79 ? -7.723 -16.344 2.838 1 97.94 79 ILE A O 1
ATOM 611 N N . LYS A 1 80 ? -6.625 -14.836 4.121 1 97.31 80 LYS A N 1
ATOM 612 C CA . LYS A 1 80 ? -7.797 -14.07 4.535 1 97.31 80 LYS A CA 1
ATOM 613 C C . LYS A 1 80 ? -7.426 -12.625 4.852 1 97.31 80 LYS A C 1
ATOM 615 O O . LYS A 1 80 ? -6.246 -12.273 4.863 1 97.31 80 LYS A O 1
ATOM 620 N N . SER A 1 81 ? -8.508 -11.883 5.078 1 95.75 81 SER A N 1
ATOM 621 C CA . SER A 1 81 ? -8.312 -10.477 5.426 1 95.75 81 SER A CA 1
ATOM 622 C C . SER A 1 81 ? -7.285 -10.32 6.543 1 95.75 81 SER A C 1
ATOM 624 O O . SER A 1 81 ? -7.324 -11.047 7.535 1 95.75 81 SER A O 1
ATOM 626 N N . GLY A 1 82 ? -6.363 -9.398 6.32 1 92.31 82 GLY A N 1
ATOM 627 C CA . GLY A 1 82 ? -5.348 -9.109 7.32 1 92.31 82 GLY A CA 1
ATOM 628 C C . GLY A 1 82 ? -4.016 -9.773 7.023 1 92.31 82 GLY A C 1
ATOM 629 O O . GLY A 1 82 ? -2.984 -9.383 7.574 1 92.31 82 GLY A O 1
ATOM 630 N N . ASP A 1 83 ? -4.035 -10.812 6.211 1 94.12 83 ASP A N 1
ATOM 631 C CA . ASP A 1 83 ? -2.785 -11.484 5.863 1 94.12 83 ASP A CA 1
ATOM 632 C C . ASP A 1 83 ? -1.929 -10.617 4.949 1 94.12 83 ASP A C 1
ATOM 634 O O . ASP A 1 83 ? -2.453 -9.922 4.078 1 94.12 83 ASP A O 1
ATOM 638 N N . THR A 1 84 ? -0.651 -10.633 5.117 1 95.62 84 THR A N 1
ATOM 639 C CA . THR A 1 84 ? 0.324 -10.023 4.219 1 95.62 84 THR A CA 1
ATOM 640 C C . THR A 1 84 ? 1.263 -11.078 3.645 1 95.62 84 THR A C 1
ATOM 642 O O . THR A 1 84 ? 1.794 -11.914 4.379 1 95.62 84 THR A O 1
ATOM 645 N N . LEU A 1 85 ? 1.414 -11.047 2.338 1 96.56 85 LEU A N 1
ATOM 646 C CA . LEU A 1 85 ? 2.234 -12.008 1.604 1 96.56 85 LEU A CA 1
ATOM 647 C C . LEU A 1 85 ? 3.371 -11.305 0.871 1 96.56 85 LEU A C 1
ATOM 649 O O . LEU A 1 85 ? 3.201 -10.18 0.392 1 96.56 85 LEU A O 1
ATOM 653 N N . ILE A 1 86 ? 4.496 -12 0.737 1 96.06 86 ILE A N 1
ATOM 654 C CA . ILE A 1 86 ? 5.598 -11.43 -0.03 1 96.06 86 ILE A CA 1
ATOM 655 C C . ILE A 1 86 ? 6.16 -12.477 -0.988 1 96.06 8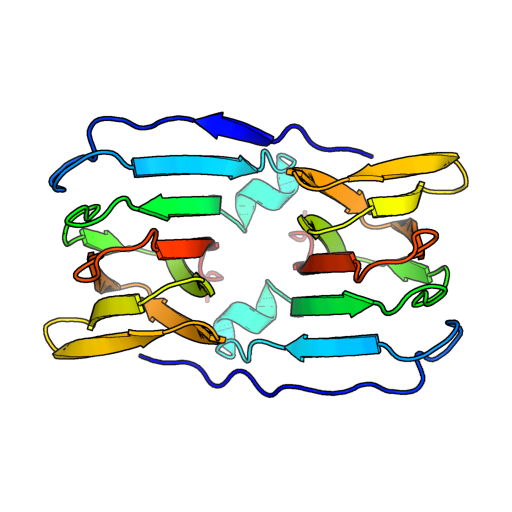6 ILE A C 1
ATOM 657 O O . ILE A 1 86 ? 6.305 -13.648 -0.623 1 96.06 86 ILE A O 1
ATOM 661 N N . CYS A 1 87 ? 6.367 -12.117 -2.17 1 96.06 87 CYS A N 1
ATOM 662 C CA . CYS A 1 87 ? 7.152 -12.836 -3.17 1 96.06 87 CYS A CA 1
ATOM 663 C C . CYS A 1 87 ? 8.461 -12.102 -3.465 1 96.06 87 CYS A C 1
ATOM 665 O O . CYS A 1 87 ? 8.453 -11.039 -4.086 1 96.06 87 CYS A O 1
ATOM 667 N N . SER A 1 88 ? 9.547 -12.648 -3.045 1 94 88 SER A N 1
ATOM 668 C CA . SER A 1 88 ? 10.844 -11.984 -3.18 1 94 88 SER A CA 1
ATOM 669 C C . SER A 1 88 ? 11.422 -12.188 -4.578 1 94 88 SER A C 1
ATOM 671 O O . SER A 1 88 ? 10.977 -13.062 -5.32 1 94 88 SER A O 1
ATOM 673 N N . SER A 1 89 ? 12.383 -11.281 -4.879 1 93 89 SER A N 1
ATOM 674 C CA . SER A 1 89 ? 13.078 -11.445 -6.148 1 93 89 SER A CA 1
ATOM 675 C C . SER A 1 89 ? 13.609 -12.867 -6.312 1 93 89 SER A C 1
ATOM 677 O O . SER A 1 89 ? 14.148 -13.445 -5.371 1 93 89 SER A O 1
ATOM 679 N N . GLY A 1 90 ? 13.398 -13.453 -7.504 1 93 90 GLY A N 1
ATOM 680 C CA . GLY A 1 90 ? 13.844 -14.805 -7.789 1 93 90 GLY A CA 1
ATOM 681 C C . GLY A 1 90 ? 12.812 -15.859 -7.449 1 93 90 GLY A C 1
ATOM 682 O O . GLY A 1 90 ? 13.016 -17.047 -7.715 1 93 90 GLY A O 1
ATOM 683 N N . GLU A 1 91 ? 11.703 -15.461 -6.863 1 94.94 91 GLU A N 1
ATOM 684 C CA . GLU A 1 91 ? 10.625 -16.375 -6.48 1 94.94 91 GLU A CA 1
ATOM 685 C C . GLU A 1 91 ? 9.406 -16.188 -7.375 1 94.94 91 GLU A C 1
ATOM 687 O O . GLU A 1 91 ? 9.352 -15.266 -8.18 1 94.94 91 GLU A O 1
ATOM 692 N N . GLY A 1 92 ? 8.469 -17.109 -7.238 1 95.75 92 GLY A N 1
ATOM 693 C CA . GLY A 1 92 ? 7.211 -17.031 -7.973 1 95.75 92 GLY A CA 1
ATOM 694 C C . GLY A 1 92 ? 5.992 -17.172 -7.082 1 95.75 92 GLY A C 1
ATOM 695 O O . GLY A 1 92 ? 6.07 -17.75 -5.996 1 95.75 92 GLY A O 1
ATOM 696 N N . HIS A 1 93 ? 4.879 -16.641 -7.516 1 96.38 93 HIS A N 1
ATOM 697 C CA . HIS A 1 93 ? 3.668 -16.75 -6.707 1 96.38 93 HIS A CA 1
ATOM 698 C C . HIS A 1 93 ? 2.416 -16.625 -7.574 1 96.38 93 HIS A C 1
ATOM 700 O O . HIS A 1 93 ? 2.502 -16.281 -8.75 1 96.38 93 HIS A O 1
ATOM 706 N N . ASP A 1 94 ? 1.326 -17.031 -6.977 1 95.62 94 ASP A N 1
ATOM 707 C CA . ASP A 1 94 ? -0.017 -16.797 -7.496 1 95.62 94 ASP A CA 1
ATOM 708 C C . ASP A 1 94 ? -1.02 -16.609 -6.363 1 95.62 94 ASP A C 1
ATOM 710 O O . ASP A 1 94 ? -0.742 -16.953 -5.215 1 95.62 94 ASP A O 1
ATOM 714 N N . ILE A 1 95 ? -2.072 -16 -6.695 1 96.69 95 ILE A N 1
ATOM 715 C CA . IL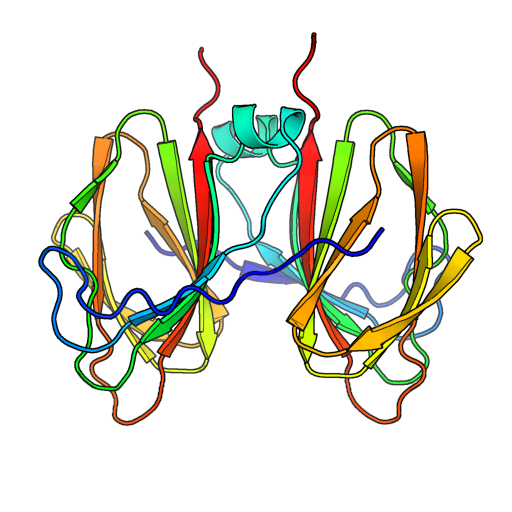E A 1 95 ? -3.191 -15.836 -5.773 1 96.69 95 ILE A CA 1
ATOM 716 C C . ILE A 1 95 ? -4.504 -16.125 -6.5 1 96.69 95 ILE A C 1
ATOM 718 O O . ILE A 1 95 ? -4.68 -15.727 -7.656 1 96.69 95 ILE A O 1
ATOM 722 N N . GLU A 1 96 ? -5.395 -16.797 -5.828 1 96.38 96 GLU A N 1
ATOM 723 C CA . GLU A 1 96 ? -6.676 -17.156 -6.438 1 96.38 96 GLU A CA 1
ATOM 724 C C . GLU A 1 96 ? -7.828 -16.938 -5.465 1 96.38 96 GLU A C 1
ATOM 726 O O . GLU A 1 96 ? -7.727 -17.266 -4.281 1 96.38 96 GLU A O 1
ATOM 731 N N . ASN A 1 97 ? -8.914 -16.375 -6.012 1 97.44 97 ASN A N 1
ATOM 732 C CA . ASN A 1 97 ? -10.141 -16.281 -5.23 1 97.44 97 ASN A CA 1
ATOM 733 C C . ASN A 1 97 ? -10.961 -17.562 -5.32 1 97.44 97 ASN A C 1
ATOM 735 O O . ASN A 1 97 ? -11.727 -17.75 -6.27 1 97.44 97 ASN A O 1
ATOM 739 N N . THR A 1 98 ? -10.883 -18.344 -4.324 1 97.12 98 THR A N 1
ATOM 740 C CA . THR A 1 98 ? -11.625 -19.594 -4.309 1 97.12 98 THR A CA 1
ATOM 741 C C . THR A 1 98 ? -12.914 -19.453 -3.506 1 97.12 98 THR A C 1
ATOM 743 O O . THR A 1 98 ? -13.586 -20.438 -3.211 1 97.12 98 THR A O 1
ATOM 746 N N . SER A 1 99 ? -13.18 -18.297 -3.037 1 97.12 99 SER A N 1
ATOM 747 C CA . SER A 1 99 ? -14.391 -18.047 -2.26 1 97.12 99 SER A CA 1
ATOM 748 C C . SER A 1 99 ? -15.523 -17.547 -3.15 1 97.12 99 SER A C 1
ATOM 750 O O . SER A 1 99 ? -15.375 -17.469 -4.371 1 97.12 99 SER A O 1
ATOM 752 N N . ASP A 1 100 ? -16.672 -17.219 -2.479 1 97 100 ASP A N 1
ATOM 753 C CA . ASP A 1 100 ? -17.844 -16.781 -3.219 1 97 100 ASP A CA 1
ATOM 754 C C . ASP A 1 100 ? -17.984 -15.266 -3.191 1 97 100 ASP A C 1
ATOM 756 O O . ASP A 1 100 ? -18.875 -14.703 -3.824 1 97 100 ASP A O 1
ATOM 760 N N . ASP A 1 101 ? -17.094 -14.625 -2.504 1 96.69 101 ASP A N 1
ATOM 761 C CA . ASP A 1 101 ? -17.094 -13.172 -2.412 1 96.69 101 ASP A CA 1
ATOM 762 C C . ASP A 1 101 ? -15.875 -12.578 -3.115 1 96.69 101 ASP A C 1
ATOM 764 O O . ASP A 1 101 ? -14.953 -13.305 -3.49 1 96.69 101 ASP A O 1
ATOM 768 N N . GLU A 1 102 ? -15.859 -11.32 -3.24 1 96.12 102 GLU A N 1
ATOM 769 C CA . GLU A 1 102 ? -14.703 -10.656 -3.828 1 96.12 102 GLU A CA 1
ATOM 770 C C . GLU A 1 102 ? -13.477 -10.781 -2.922 1 96.12 102 GLU A C 1
ATOM 772 O O . GLU A 1 102 ? -13.602 -10.719 -1.697 1 96.12 102 GLU A O 1
ATOM 777 N N . LEU A 1 103 ? -12.383 -11.039 -3.523 1 97.06 103 LEU A N 1
ATOM 778 C CA . LEU A 1 103 ? -11.086 -10.938 -2.861 1 97.06 103 LEU A CA 1
ATOM 779 C C . LEU A 1 103 ? -10.398 -9.625 -3.223 1 97.06 103 LEU A C 1
ATOM 781 O O . LEU A 1 103 ? -10.117 -9.367 -4.395 1 97.06 103 LEU A O 1
ATOM 785 N N . VAL A 1 104 ? -10.188 -8.742 -2.23 1 96.19 104 VAL A N 1
ATOM 786 C CA . VAL A 1 104 ? -9.617 -7.41 -2.43 1 96.19 104 VAL A CA 1
ATOM 787 C C . VAL A 1 104 ? -8.289 -7.297 -1.688 1 96.19 104 VAL A C 1
ATOM 789 O O . VAL A 1 104 ? -8.203 -7.637 -0.506 1 96.19 104 VAL A O 1
ATOM 792 N N . PHE A 1 105 ? -7.254 -6.852 -2.396 1 96.38 105 PHE A N 1
ATOM 793 C CA . PHE A 1 105 ? -5.961 -6.719 -1.737 1 96.38 105 PHE A CA 1
ATOM 794 C C . PHE A 1 105 ? -5.145 -5.594 -2.361 1 96.38 105 PHE A C 1
ATOM 796 O O . PHE A 1 105 ? -5.465 -5.121 -3.453 1 96.38 105 PHE A O 1
ATOM 803 N N . ILE A 1 106 ? -4.191 -5.168 -1.645 1 96 106 ILE A N 1
ATOM 804 C CA . ILE A 1 106 ? -3.182 -4.234 -2.129 1 96 106 ILE A CA 1
ATOM 805 C C . ILE A 1 106 ? -2.027 -5.004 -2.762 1 96 106 ILE A C 1
ATOM 807 O O . ILE A 1 106 ? -1.582 -6.023 -2.223 1 96 106 ILE A O 1
ATOM 811 N N . ALA A 1 107 ? -1.572 -4.59 -3.857 1 96.38 107 ALA A N 1
ATOM 812 C CA . ALA A 1 107 ? -0.342 -5.082 -4.469 1 96.38 107 ALA A CA 1
ATOM 813 C C . ALA A 1 107 ? 0.705 -3.977 -4.566 1 96.38 107 ALA A C 1
ATOM 815 O O . ALA A 1 107 ? 0.467 -2.945 -5.199 1 96.38 107 ALA A O 1
ATOM 816 N N . LEU A 1 108 ? 1.822 -4.172 -3.938 1 96.62 108 LEU A N 1
ATOM 817 C CA . LEU A 1 108 ? 2.947 -3.244 -3.914 1 96.62 108 LEU A CA 1
ATOM 818 C C . LEU A 1 108 ? 4.207 -3.9 -4.473 1 96.62 108 LEU A C 1
ATOM 820 O O . LEU A 1 108 ? 4.719 -4.859 -3.893 1 96.62 108 LEU A O 1
ATOM 824 N N . GLU A 1 109 ? 4.699 -3.469 -5.582 1 96.5 109 GLU A N 1
ATOM 825 C CA . GLU A 1 109 ? 5.922 -3.982 -6.191 1 96.5 109 GLU A CA 1
ATOM 826 C C . GLU A 1 109 ? 7.078 -3.004 -6.012 1 96.5 109 GLU A C 1
ATOM 828 O O . GLU A 1 109 ? 7.039 -1.885 -6.531 1 96.5 109 GLU A O 1
ATOM 833 N N . LEU A 1 110 ? 8.055 -3.398 -5.316 1 96.88 110 LEU A N 1
ATOM 834 C CA . LEU A 1 110 ? 9.219 -2.572 -5.023 1 96.88 110 LEU A CA 1
ATOM 835 C C . LEU A 1 110 ? 10.469 -3.145 -5.684 1 96.88 110 LEU A C 1
ATOM 837 O O . LEU A 1 110 ? 10.703 -4.355 -5.645 1 96.88 110 LEU A O 1
ATOM 841 N N . TYR A 1 111 ? 11.266 -2.254 -6.266 1 95.38 111 TYR A N 1
ATOM 842 C CA . TYR A 1 111 ? 12.562 -2.688 -6.758 1 95.38 111 TYR A CA 1
ATOM 843 C C . TYR A 1 111 ? 13.516 -2.977 -5.602 1 95.38 111 TYR A C 1
ATOM 845 O O . TYR A 1 111 ? 13.539 -2.238 -4.613 1 95.38 111 TYR A O 1
ATOM 853 N N . ASN A 1 112 ? 14.203 -4.039 -5.695 1 92.62 112 ASN A N 1
ATOM 854 C CA . ASN A 1 112 ? 15.203 -4.328 -4.676 1 92.62 112 ASN A CA 1
ATOM 855 C C . ASN A 1 112 ? 16.406 -3.389 -4.785 1 92.62 112 ASN A C 1
ATOM 857 O O . ASN A 1 112 ? 16.875 -3.111 -5.887 1 92.62 112 ASN A O 1
ATOM 861 N N . PRO A 1 113 ? 16.75 -2.846 -3.619 1 84.31 113 PRO A N 1
ATOM 862 C CA . PRO A 1 113 ? 17.922 -1.977 -3.713 1 84.31 113 PRO A CA 1
ATOM 863 C C . PRO A 1 113 ? 19.156 -2.707 -4.23 1 84.31 113 PRO A C 1
ATOM 865 O O . PRO A 1 113 ? 19.328 -3.898 -3.961 1 84.31 113 PRO A O 1
ATOM 868 N N . ARG A 1 114 ? 19.859 -2.148 -5.207 1 70.06 114 ARG A N 1
ATOM 869 C CA . ARG A 1 114 ? 21.109 -2.713 -5.707 1 70.06 114 ARG A CA 1
ATOM 870 C C . ARG A 1 114 ? 22.172 -2.746 -4.617 1 70.06 114 ARG A C 1
ATOM 872 O O . ARG A 1 114 ? 22.203 -1.877 -3.742 1 70.06 114 ARG A O 1
ATOM 879 N N . SER A 1 115 ? 22.672 -3.992 -4.172 1 55.66 115 SER A N 1
ATOM 880 C CA . SER A 1 115 ? 23.812 -4.109 -3.264 1 55.66 115 SER A CA 1
ATOM 881 C C . SER A 1 115 ? 24.875 -3.055 -3.562 1 55.66 115 SER A C 1
ATOM 883 O O . SER A 1 115 ? 25 -2.605 -4.703 1 55.66 115 SER A O 1
ATOM 885 N N . MET B 1 1 ? 5.707 -16.141 1.334 1 71.88 1 MET B N 1
ATOM 886 C CA . MET B 1 1 ? 5.594 -16.297 2.781 1 71.88 1 MET B CA 1
ATOM 887 C C . MET B 1 1 ? 4.648 -15.25 3.369 1 71.88 1 MET B C 1
ATOM 889 O O . MET B 1 1 ? 4.441 -14.188 2.777 1 71.88 1 MET B O 1
ATOM 893 N N . LYS B 1 2 ? 4.004 -15.594 4.48 1 74.44 2 LYS B N 1
ATOM 894 C CA . LYS B 1 2 ? 3.125 -14.68 5.199 1 74.44 2 LYS B CA 1
ATOM 895 C C . LYS B 1 2 ? 3.926 -13.758 6.117 1 74.44 2 LYS B C 1
ATOM 897 O O . LYS B 1 2 ? 4.805 -14.211 6.848 1 74.44 2 LYS B O 1
ATOM 902 N N . LEU B 1 3 ? 3.725 -12.539 5.945 1 72.44 3 LEU B N 1
ATOM 903 C CA . LEU B 1 3 ? 4.402 -11.578 6.809 1 72.44 3 LEU B CA 1
ATOM 904 C C . LEU B 1 3 ? 3.555 -11.258 8.039 1 72.44 3 LEU B C 1
ATOM 906 O O . LEU B 1 3 ? 2.332 -11.43 8.016 1 72.44 3 LEU B O 1
ATOM 910 N N . ASN B 1 4 ? 4.215 -10.914 9.148 1 65.44 4 ASN B N 1
ATOM 911 C CA . ASN B 1 4 ? 3.502 -10.508 10.359 1 65.44 4 ASN B CA 1
ATOM 912 C C . ASN B 1 4 ? 2.957 -9.086 10.234 1 65.44 4 ASN B C 1
ATOM 914 O O . ASN B 1 4 ? 3.645 -8.195 9.727 1 65.44 4 ASN B O 1
ATOM 918 N N . THR B 1 5 ? 1.714 -8.953 10.406 1 60 5 THR B N 1
ATOM 919 C CA . THR B 1 5 ? 1.141 -7.613 10.461 1 60 5 THR B CA 1
ATOM 920 C C . THR B 1 5 ? 0.768 -7.25 11.898 1 60 5 THR B C 1
ATOM 922 O O . THR B 1 5 ? -0.335 -7.555 12.359 1 60 5 THR B O 1
ATOM 925 N N . PRO B 1 6 ? 1.72 -6.77 12.648 1 57.31 6 PRO B N 1
ATOM 926 C CA . PRO B 1 6 ? 1.346 -6.418 14.023 1 57.31 6 PRO B CA 1
ATOM 927 C C . PRO B 1 6 ? 0.378 -5.238 14.086 1 57.31 6 PRO B C 1
ATOM 929 O O . PRO B 1 6 ? 0.562 -4.246 13.375 1 57.31 6 PRO B O 1
ATOM 932 N N . THR B 1 7 ? -0.762 -5.559 14.562 1 56.34 7 THR B N 1
ATOM 933 C CA . THR B 1 7 ? -1.652 -4.434 14.812 1 56.34 7 THR B CA 1
ATOM 934 C C . THR B 1 7 ? -1.133 -3.58 15.969 1 56.34 7 THR B C 1
ATOM 936 O O . THR B 1 7 ? -0.893 -4.09 17.062 1 56.34 7 THR B O 1
ATOM 939 N N . ARG B 1 8 ? -0.529 -2.41 15.617 1 56.38 8 ARG B N 1
ATOM 940 C CA . ARG B 1 8 ? -0.151 -1.493 16.688 1 56.38 8 ARG B CA 1
ATOM 941 C C . ARG B 1 8 ? -1.234 -0.446 16.922 1 56.38 8 ARG B C 1
ATOM 943 O O . ARG B 1 8 ? -1.699 0.194 15.977 1 56.38 8 ARG B O 1
ATOM 950 N N . ILE B 1 9 ? -1.949 -0.668 18.047 1 50.59 9 ILE B N 1
ATOM 951 C CA . ILE B 1 9 ? -2.848 0.409 18.438 1 50.59 9 ILE B CA 1
ATOM 952 C C . ILE B 1 9 ? -2.035 1.584 18.984 1 50.59 9 ILE B C 1
ATOM 954 O O . ILE B 1 9 ? -1.306 1.441 19.969 1 50.59 9 ILE B O 1
ATOM 958 N N . VAL B 1 10 ? -1.569 2.334 18.062 1 52.84 10 VAL B N 1
ATOM 959 C CA . VAL B 1 10 ? -0.973 3.541 18.625 1 52.84 10 VAL B CA 1
ATOM 960 C C . VAL B 1 10 ? -2.07 4.457 19.156 1 52.84 10 VAL B C 1
ATOM 962 O O . VAL B 1 10 ? -2.994 4.82 18.438 1 52.84 10 VAL B O 1
ATOM 965 N N . GLU B 1 11 ? -2.434 4.152 20.406 1 49.53 11 GLU B N 1
ATOM 966 C CA . GLU B 1 11 ? -3.443 5.023 21 1 49.53 11 GLU B CA 1
ATOM 967 C C . GLU B 1 11 ? -3.137 6.492 20.719 1 49.53 11 GLU B C 1
ATOM 969 O O . GLU B 1 11 ? -4.047 7.285 20.469 1 49.53 11 GLU B O 1
ATOM 974 N N . GLU B 1 12 ? -2.156 6.969 21.406 1 47.31 1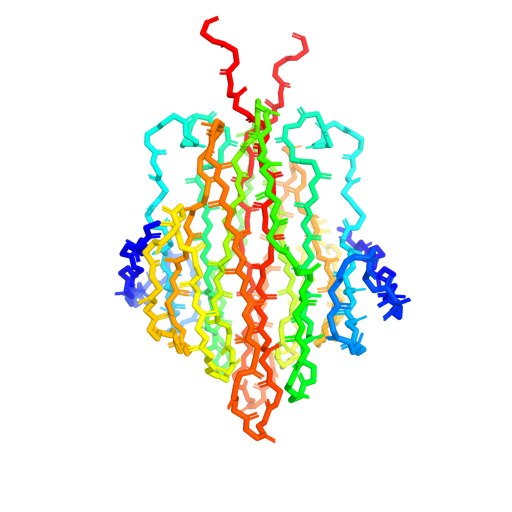2 GLU B N 1
ATOM 975 C CA . GLU B 1 12 ? -2.006 8.414 21.531 1 47.31 12 GLU B CA 1
ATOM 976 C C . GLU B 1 12 ? -1.162 8.984 20.391 1 47.31 12 GLU B C 1
ATOM 978 O O . GLU B 1 12 ? -0.051 8.516 20.141 1 47.31 12 GLU B O 1
ATOM 983 N N . SER B 1 13 ? -1.868 9.203 19.297 1 48.84 13 SER B N 1
ATOM 984 C CA . SER B 1 13 ? -1.169 9.922 18.234 1 48.84 13 SER B CA 1
ATOM 985 C C . SER B 1 13 ? -0.254 11 18.812 1 48.84 13 SER B C 1
ATOM 987 O O . SER B 1 13 ? -0.487 11.492 19.906 1 48.84 13 SER B O 1
ATOM 989 N N . ARG B 1 14 ? 0.958 11.086 18.328 1 48.88 14 ARG B N 1
ATOM 990 C CA . ARG B 1 14 ? 1.752 12.219 18.797 1 48.88 14 ARG B CA 1
ATOM 991 C C . ARG B 1 14 ? 0.855 13.367 19.25 1 48.88 14 ARG B C 1
ATOM 993 O O . ARG B 1 14 ? 0.245 13.289 20.328 1 48.88 14 ARG B O 1
ATOM 1000 N N . VAL B 1 15 ? 0.547 14.359 18.297 1 50.72 15 VAL B N 1
ATOM 1001 C CA . VAL B 1 15 ? -0.147 15.633 18.453 1 50.72 15 VAL B CA 1
ATOM 1002 C C . VAL B 1 15 ? -1.625 15.461 18.109 1 50.72 15 VAL B C 1
ATOM 1004 O O . VAL B 1 15 ? -2.443 16.328 18.422 1 50.72 15 VAL B O 1
ATOM 1007 N N . GLY B 1 16 ? -1.984 14.18 17.656 1 59.97 16 GLY B N 1
ATOM 1008 C CA . GLY B 1 16 ? -3.326 14.18 17.094 1 59.97 16 GLY B CA 1
ATOM 1009 C C . GLY B 1 16 ? -4.395 13.812 18.109 1 59.97 16 GLY B C 1
ATOM 1010 O O . GLY B 1 16 ? -4.133 13.789 19.312 1 59.97 16 GLY B O 1
ATOM 1011 N N . LYS B 1 17 ? -5.645 13.969 17.688 1 69.5 17 LYS B N 1
ATOM 1012 C CA . LYS B 1 17 ? -6.891 13.789 18.422 1 69.5 17 LYS B CA 1
ATOM 1013 C C . LYS B 1 17 ? -7.406 12.359 18.281 1 69.5 17 LYS B C 1
ATOM 1015 O O . LYS B 1 17 ? -7.691 11.898 17.188 1 69.5 17 LYS B O 1
ATOM 1020 N N . GLY B 1 18 ? -7.441 11.617 19.438 1 76.81 18 GLY B N 1
ATOM 1021 C CA . GLY B 1 18 ? -8.273 10.43 19.5 1 76.81 18 GLY B CA 1
ATOM 1022 C C . GLY B 1 18 ? -7.504 9.148 19.234 1 76.81 18 GLY B C 1
ATOM 1023 O O . GLY B 1 18 ? -6.273 9.125 19.328 1 76.81 18 GLY B O 1
ATOM 1024 N N . LYS B 1 19 ? -8.195 8.102 19.031 1 77.69 19 LYS B N 1
ATOM 1025 C CA . LYS B 1 19 ? -7.684 6.742 18.891 1 77.69 19 LYS B CA 1
ATOM 1026 C C . LYS B 1 19 ? -7.309 6.441 17.453 1 77.69 19 LYS B C 1
ATOM 1028 O O . LYS B 1 19 ? -8.102 6.68 16.531 1 77.69 19 LYS B O 1
ATOM 1033 N N . ILE B 1 20 ? -6.055 6.07 17.234 1 84 20 ILE B N 1
ATOM 1034 C CA . ILE B 1 20 ? -5.574 5.676 15.914 1 84 20 ILE B CA 1
ATOM 1035 C C . ILE B 1 20 ? -5.113 4.219 15.945 1 84 20 ILE B C 1
ATOM 1037 O O . ILE B 1 20 ? -4.348 3.826 16.828 1 84 20 ILE B O 1
ATOM 1041 N N . ILE B 1 21 ? -5.695 3.398 15.094 1 83.25 21 ILE B N 1
ATOM 1042 C CA . ILE B 1 21 ? -5.25 2.018 14.953 1 83.25 21 ILE B CA 1
ATOM 1043 C C . ILE B 1 21 ? -4.359 1.887 13.719 1 83.25 21 ILE B C 1
ATOM 1045 O O . ILE B 1 21 ? -4.766 2.248 12.609 1 83.25 21 ILE B O 1
ATOM 1049 N N . LEU B 1 22 ? -3.148 1.405 13.953 1 86.06 22 LEU B N 1
ATOM 1050 C CA . LEU B 1 22 ? -2.199 1.176 12.867 1 86.06 22 LEU B CA 1
ATOM 1051 C C . LEU B 1 22 ? -1.875 -0.308 12.734 1 86.06 22 LEU B C 1
ATOM 1053 O O . LEU B 1 22 ? -1.398 -0.931 13.688 1 86.06 22 LEU B O 1
ATOM 1057 N N . ASP B 1 23 ? -2.258 -0.952 11.641 1 83.62 23 ASP B N 1
ATOM 1058 C CA . ASP B 1 23 ? -1.747 -2.271 11.281 1 83.62 23 ASP B CA 1
ATOM 1059 C C . ASP B 1 23 ? -0.502 -2.156 10.406 1 83.62 23 ASP B C 1
ATOM 1061 O O . ASP B 1 23 ? -0.605 -2.047 9.18 1 83.62 23 ASP B O 1
ATOM 1065 N N . SER B 1 24 ? 0.662 -2.199 11.07 1 89.31 24 SER B N 1
ATOM 1066 C CA . SER B 1 24 ? 1.932 -1.997 10.383 1 89.31 24 SER B CA 1
ATOM 1067 C C . SER B 1 24 ? 2.459 -3.305 9.797 1 89.31 24 SER B C 1
ATOM 1069 O O . SER B 1 24 ? 2.475 -4.332 10.477 1 89.31 24 SER B O 1
ATOM 1071 N N . ILE B 1 25 ? 2.84 -3.246 8.594 1 88.75 25 ILE B N 1
ATOM 1072 C CA . ILE B 1 25 ? 3.402 -4.406 7.91 1 88.75 25 ILE B CA 1
ATOM 1073 C C . ILE B 1 25 ? 4.914 -4.453 8.133 1 88.75 25 ILE B C 1
ATOM 1075 O O . ILE B 1 25 ? 5.613 -3.471 7.887 1 88.75 25 ILE B O 1
ATOM 1079 N N . ASP B 1 26 ? 5.332 -5.594 8.641 1 89 26 ASP B N 1
ATOM 1080 C CA . ASP B 1 26 ? 6.758 -5.77 8.898 1 89 26 ASP B CA 1
ATOM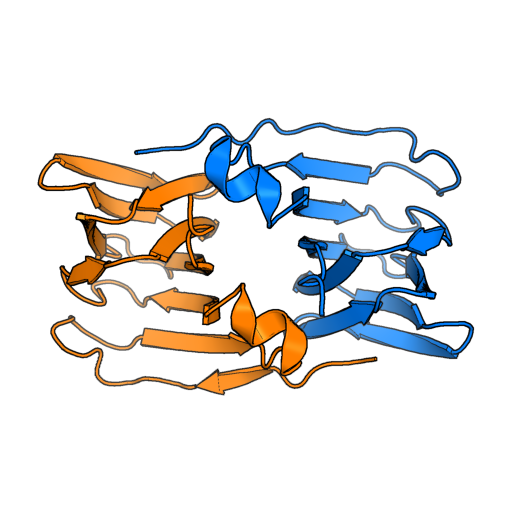 1081 C C . ASP B 1 26 ? 7.484 -6.242 7.637 1 89 26 ASP B C 1
ATOM 1083 O O . ASP B 1 26 ? 7.52 -7.438 7.344 1 89 26 ASP B O 1
ATOM 1087 N N . LEU B 1 27 ? 8.117 -5.363 6.984 1 91.31 27 LEU B N 1
ATOM 1088 C CA . LEU B 1 27 ? 8.797 -5.668 5.73 1 91.31 27 LEU B CA 1
ATOM 1089 C C . LEU B 1 27 ? 10.188 -6.25 5.992 1 91.31 27 LEU B C 1
ATOM 1091 O O . LEU B 1 27 ? 10.781 -6 7.043 1 91.31 27 LEU B O 1
ATOM 1095 N N . PRO B 1 28 ? 10.711 -7.035 5.078 1 90.44 28 PRO B N 1
ATOM 1096 C CA . PRO B 1 28 ? 12.094 -7.5 5.211 1 90.44 28 PRO B CA 1
ATOM 1097 C C . PRO B 1 28 ? 13.102 -6.352 5.23 1 90.44 28 PRO B C 1
ATOM 1099 O O . PRO B 1 28 ? 12.852 -5.293 4.656 1 90.44 28 PRO B O 1
ATOM 1102 N N . GLU B 1 29 ? 14.234 -6.645 5.785 1 91 29 GLU B N 1
ATOM 1103 C CA . GLU B 1 29 ? 15.25 -5.625 6.039 1 91 29 GLU B CA 1
ATOM 1104 C C . GLU B 1 29 ? 15.68 -4.941 4.746 1 91 29 GLU B C 1
ATOM 1106 O O . GLU B 1 29 ? 15.859 -3.723 4.715 1 91 29 GLU B O 1
ATOM 1111 N N . ASN B 1 30 ? 15.859 -5.645 3.707 1 91.62 30 ASN B N 1
ATOM 1112 C CA . ASN B 1 30 ? 16.328 -5.066 2.451 1 91.62 30 ASN B CA 1
ATOM 1113 C C . ASN B 1 30 ? 15.32 -4.062 1.89 1 91.62 30 ASN B C 1
ATOM 1115 O O . ASN B 1 30 ? 15.711 -3.068 1.274 1 91.62 30 ASN B O 1
ATOM 1119 N N . LEU B 1 31 ? 14.016 -4.297 2.143 1 93.69 31 LEU B N 1
ATOM 1120 C CA . LEU B 1 31 ? 12.992 -3.4 1.619 1 93.69 31 LEU B CA 1
ATOM 1121 C C . LEU B 1 31 ? 12.805 -2.195 2.535 1 93.69 31 LEU B C 1
ATOM 1123 O O . LEU B 1 31 ? 12.305 -1.153 2.104 1 93.69 31 LEU B O 1
ATOM 1127 N N . LYS B 1 32 ? 13.219 -2.365 3.77 1 93.19 32 LYS B N 1
ATOM 1128 C CA . LYS B 1 32 ? 13.125 -1.251 4.707 1 93.19 32 LYS B CA 1
ATOM 1129 C C . LYS B 1 32 ? 14.078 -0.124 4.32 1 93.19 32 LYS B C 1
ATOM 1131 O O . LYS B 1 32 ? 13.938 1.007 4.793 1 93.19 32 LYS B O 1
ATOM 1136 N N . LYS B 1 33 ? 15.008 -0.435 3.453 1 92.12 33 LYS B N 1
ATOM 1137 C CA . LYS B 1 33 ? 15.938 0.578 2.973 1 92.12 33 LYS B CA 1
ATOM 1138 C C . LYS B 1 33 ? 15.258 1.54 2.004 1 92.12 33 LYS B C 1
ATOM 1140 O O . LYS B 1 33 ? 15.75 2.648 1.774 1 92.12 33 LYS B O 1
ATOM 1145 N N . ILE B 1 34 ? 14.188 1.127 1.436 1 93.75 34 ILE B N 1
ATOM 1146 C CA . ILE B 1 34 ? 13.531 1.968 0.439 1 93.75 34 ILE B CA 1
ATOM 1147 C C . ILE B 1 34 ? 12.148 2.377 0.938 1 93.75 34 ILE B C 1
ATOM 1149 O O . ILE B 1 34 ? 11.648 3.451 0.594 1 93.75 34 ILE B O 1
ATOM 1153 N N . CYS B 1 35 ? 11.492 1.515 1.688 1 95.75 35 CYS B N 1
ATOM 1154 C CA . CYS B 1 35 ? 10.164 1.756 2.242 1 95.75 35 CYS B CA 1
ATOM 1155 C C . CYS B 1 35 ? 10.219 1.883 3.76 1 95.75 35 CYS B C 1
ATOM 1157 O O . CYS B 1 35 ? 10.375 0.884 4.465 1 95.75 35 CYS B O 1
ATOM 1159 N N . LYS B 1 36 ? 10.078 3.021 4.223 1 95.12 36 LYS B N 1
ATOM 1160 C CA . LYS B 1 36 ? 10.211 3.301 5.652 1 95.12 36 LYS B CA 1
ATOM 1161 C C . LYS B 1 36 ? 9.055 2.686 6.438 1 95.12 36 LYS B C 1
ATOM 1163 O O . LYS B 1 36 ? 9.25 2.193 7.551 1 95.12 36 LYS B O 1
ATOM 1168 N N . SER B 1 37 ? 7.836 2.738 5.879 1 94.06 37 SER B N 1
ATOM 1169 C CA . SER B 1 37 ? 6.684 2.148 6.555 1 94.06 37 SER B CA 1
ATOM 1170 C C . SER B 1 37 ? 5.562 1.842 5.57 1 94.06 37 SER B C 1
ATOM 1172 O O . SER B 1 37 ? 5.441 2.5 4.535 1 94.06 37 SER B O 1
ATOM 1174 N N . PHE B 1 38 ? 4.828 0.866 5.816 1 93.44 38 PHE B N 1
ATOM 1175 C CA . PHE B 1 38 ? 3.639 0.398 5.113 1 93.44 38 PHE B CA 1
ATOM 1176 C C . PHE B 1 38 ? 2.582 -0.084 6.102 1 93.44 38 PHE B C 1
ATOM 1178 O O . PHE B 1 38 ? 2.801 -1.059 6.824 1 93.44 38 PHE B O 1
ATOM 1185 N N . SER B 1 39 ? 1.455 0.613 6.141 1 94 39 SER B N 1
ATOM 1186 C CA . SER B 1 39 ? 0.476 0.298 7.18 1 94 39 SER B CA 1
ATOM 1187 C C . SER B 1 39 ? -0.948 0.51 6.676 1 94 39 SER B C 1
ATOM 1189 O O . SER B 1 39 ? -1.178 1.307 5.762 1 94 39 SER B O 1
ATOM 1191 N N . VAL B 1 40 ? -1.882 -0.186 7.242 1 93.12 40 VAL B N 1
ATOM 1192 C CA . VAL B 1 40 ? -3.297 0.167 7.203 1 93.12 40 VAL B CA 1
ATOM 1193 C C . VAL B 1 40 ? -3.664 0.975 8.445 1 93.12 40 VAL B C 1
ATOM 1195 O O . VAL B 1 40 ? -3.404 0.545 9.57 1 93.12 40 VAL B O 1
ATOM 1198 N N . VAL B 1 41 ? -4.27 2.092 8.25 1 93.62 41 VAL B N 1
ATOM 1199 C CA . VAL B 1 41 ? -4.586 2.996 9.352 1 93.62 41 VAL B CA 1
ATOM 1200 C C . VAL B 1 41 ? -6.098 3.141 9.484 1 93.62 41 VAL B C 1
ATOM 1202 O O . VAL B 1 41 ? -6.809 3.273 8.484 1 93.62 41 VAL B O 1
ATOM 1205 N N . VAL B 1 42 ? -6.586 3.133 10.672 1 93.19 42 VAL B N 1
ATOM 1206 C CA . VAL B 1 42 ? -7.992 3.373 10.977 1 93.19 42 VAL B CA 1
ATOM 1207 C C . VAL B 1 42 ? -8.117 4.562 11.922 1 93.19 42 VAL B C 1
ATOM 1209 O O . VAL B 1 42 ? -7.539 4.566 13.016 1 93.19 42 VAL B O 1
ATOM 1212 N N . LEU B 1 43 ? -8.844 5.57 11.516 1 94.75 43 LEU B N 1
ATOM 1213 C CA . LEU B 1 43 ? -9.172 6.715 12.367 1 94.75 43 LEU B CA 1
ATOM 1214 C C . LEU B 1 43 ? -10.633 6.672 12.797 1 94.75 43 LEU B C 1
ATOM 1216 O O . LEU B 1 43 ? -11.531 6.641 11.953 1 94.75 43 LEU B O 1
ATOM 1220 N N . ALA B 1 44 ? -10.859 6.66 14.062 1 93.31 44 ALA B N 1
ATOM 1221 C CA . ALA B 1 44 ? -12.219 6.828 14.57 1 93.31 44 ALA B CA 1
ATOM 1222 C C . ALA B 1 44 ? -12.734 8.234 14.297 1 93.31 44 ALA B C 1
ATOM 1224 O O . ALA B 1 44 ? -11.961 9.141 13.977 1 93.31 44 ALA B O 1
ATOM 1225 N N . PRO B 1 45 ? -14.078 8.367 14.328 1 94 45 PRO B N 1
ATOM 1226 C CA . PRO B 1 45 ? -14.641 9.703 14.133 1 94 45 PRO B CA 1
ATOM 1227 C C . PRO B 1 45 ? -13.969 10.758 15.008 1 94 45 PRO B C 1
ATOM 1229 O O . PRO B 1 45 ? -13.789 10.547 16.219 1 94 45 PRO B O 1
ATOM 1232 N N . GLY B 1 46 ? -13.531 11.82 14.383 1 93.5 46 GLY B N 1
ATOM 1233 C CA . GLY B 1 46 ? -12.961 12.945 15.102 1 93.5 46 GLY B CA 1
ATOM 1234 C C . GLY B 1 46 ? -11.461 12.828 15.297 1 93.5 46 GLY B C 1
ATOM 1235 O O . GLY B 1 46 ? -10.82 13.766 15.789 1 93.5 46 GLY B O 1
ATOM 1236 N N . CYS B 1 47 ? -10.789 11.742 14.883 1 93.12 47 CYS B N 1
ATOM 1237 C CA . CYS B 1 47 ? -9.383 11.484 15.172 1 93.12 47 CYS B CA 1
ATOM 1238 C C . CYS B 1 47 ? -8.492 12 14.039 1 93.12 47 CYS B C 1
ATOM 1240 O O . CYS B 1 47 ? -8.938 12.094 12.898 1 93.12 47 CYS B O 1
ATOM 1242 N N . ALA B 1 48 ? -7.336 12.359 14.391 1 93.81 48 ALA B N 1
ATOM 1243 C CA . ALA B 1 48 ? -6.309 12.836 13.477 1 93.81 48 ALA B CA 1
ATOM 1244 C C . ALA B 1 48 ? -4.914 12.602 14.047 1 93.81 48 ALA B C 1
ATOM 1246 O O . ALA B 1 48 ? -4.684 12.797 15.242 1 93.81 48 ALA B O 1
ATOM 1247 N N . PRO B 1 49 ? -3.965 12.281 13.188 1 91.31 49 PRO B N 1
ATOM 1248 C CA . PRO B 1 49 ? -2.592 12.125 13.672 1 91.31 49 PRO B CA 1
ATOM 1249 C C . PRO B 1 49 ? -1.931 13.453 14.016 1 91.31 49 PRO B C 1
ATOM 1251 O O . PRO B 1 49 ? -1.019 13.5 14.844 1 91.31 49 PRO B O 1
ATOM 1254 N N . GLY B 1 50 ? -2.402 14.539 13.352 1 91.25 50 GLY B N 1
ATOM 1255 C CA . GLY B 1 50 ? -1.771 15.836 13.539 1 91.25 50 GLY B CA 1
ATOM 1256 C C . GLY B 1 50 ? -0.85 16.219 12.398 1 91.25 50 GLY B C 1
ATOM 1257 O O . GLY B 1 50 ? -0.204 15.359 11.797 1 91.25 50 GLY B O 1
ATOM 1258 N N . PHE B 1 51 ? -0.769 17.562 12.172 1 92.56 51 PHE B N 1
ATOM 1259 C CA . PHE B 1 51 ? 0.047 18.094 11.086 1 92.56 51 PHE B CA 1
ATOM 1260 C C . PHE B 1 51 ? 1.526 17.828 11.336 1 92.56 51 PHE B C 1
ATOM 1262 O O . PHE B 1 51 ? 2.023 18.062 12.445 1 92.56 51 PHE B O 1
ATOM 1269 N N . HIS B 1 52 ? 2.246 17.297 10.336 1 92.19 52 HIS B N 1
ATOM 1270 C CA . HIS B 1 52 ? 3.678 17.016 10.406 1 92.19 52 HIS B CA 1
ATOM 1271 C C . HIS B 1 52 ? 4.316 17.094 9.023 1 92.19 52 HIS B C 1
ATOM 1273 O O . HIS B 1 52 ? 3.613 17.125 8.008 1 92.19 52 HIS B O 1
ATOM 1279 N N . SER B 1 53 ? 5.613 17.141 9.039 1 92.5 53 SER B N 1
ATOM 1280 C CA . SER B 1 53 ? 6.34 17.234 7.781 1 92.5 53 SER B CA 1
ATOM 1281 C C . SER B 1 53 ? 7.273 16.047 7.594 1 92.5 53 SER B C 1
ATOM 1283 O O . SER B 1 53 ? 7.625 15.367 8.562 1 92.5 53 SER B O 1
ATOM 1285 N N . HIS B 1 54 ? 7.629 15.828 6.359 1 89.56 54 HIS B N 1
ATOM 1286 C CA . HIS B 1 54 ? 8.562 14.773 6 1 89.56 54 HIS B CA 1
ATOM 1287 C C . HIS B 1 54 ? 9.828 15.336 5.363 1 89.56 54 HIS B C 1
ATOM 1289 O O . HIS B 1 54 ? 9.773 16.344 4.652 1 89.56 54 HIS B O 1
ATOM 1295 N N . VAL B 1 55 ? 10.906 14.672 5.711 1 90 55 VAL B N 1
ATOM 1296 C CA . VAL B 1 55 ? 12.188 15.008 5.102 1 90 55 VAL B CA 1
ATOM 1297 C C . VAL B 1 55 ? 12.812 13.75 4.496 1 90 55 VAL B C 1
ATOM 1299 O O . VAL B 1 55 ? 12.938 12.727 5.168 1 90 55 VAL B O 1
ATOM 1302 N N . GLU B 1 56 ? 13.148 13.766 3.182 1 92.75 56 GLU B N 1
ATOM 1303 C CA . GLU B 1 56 ? 13.828 12.719 2.422 1 92.75 56 GLU B CA 1
ATOM 1304 C C . GLU B 1 56 ? 12.875 11.586 2.076 1 92.75 56 GLU B C 1
ATOM 1306 O O . GLU B 1 56 ? 13.281 10.586 1.471 1 92.75 56 GLU B O 1
ATOM 1311 N N . GLU B 1 57 ? 11.672 11.703 2.553 1 94.62 57 GLU B N 1
ATOM 1312 C CA . GLU B 1 57 ? 10.688 10.672 2.238 1 94.62 57 GLU B CA 1
ATOM 1313 C C . GLU B 1 57 ? 9.398 11.281 1.688 1 94.62 57 GLU B C 1
ATOM 1315 O O . GLU B 1 57 ? 9.125 12.461 1.911 1 94.62 57 GLU B O 1
ATOM 1320 N N . SER B 1 58 ? 8.695 10.578 0.999 1 95.56 58 SER B N 1
ATOM 1321 C CA . SER B 1 58 ? 7.332 10.883 0.577 1 95.56 58 SER B CA 1
ATOM 1322 C C . SER B 1 58 ? 6.328 9.945 1.235 1 95.56 58 SER B C 1
ATOM 1324 O O . SER B 1 58 ? 6.598 8.75 1.4 1 95.56 58 SER B O 1
ATOM 1326 N N . ASP B 1 59 ? 5.219 10.492 1.551 1 96.5 59 ASP B N 1
ATOM 1327 C CA . ASP B 1 59 ? 4.137 9.742 2.172 1 96.5 59 ASP B CA 1
ATOM 1328 C C . ASP B 1 59 ? 2.912 9.688 1.262 1 96.5 59 ASP B C 1
ATOM 1330 O O . ASP B 1 59 ? 2.406 10.727 0.833 1 96.5 59 ASP B O 1
ATOM 1334 N N . ILE B 1 60 ? 2.461 8.492 0.933 1 96.12 60 ILE B N 1
ATOM 1335 C CA . ILE B 1 60 ? 1.297 8.281 0.078 1 96.12 60 ILE B CA 1
ATOM 1336 C C . ILE B 1 60 ? 0.157 7.684 0.899 1 96.12 60 ILE B C 1
ATOM 1338 O O . ILE B 1 60 ? 0.33 6.648 1.551 1 96.12 60 ILE B O 1
ATOM 1342 N N . TYR B 1 61 ? -1.014 8.32 0.931 1 96.88 61 TYR B N 1
ATOM 1343 C CA . TYR B 1 61 ? -2.238 7.781 1.506 1 96.88 61 TYR B CA 1
ATOM 1344 C C . TYR B 1 61 ? -3.213 7.355 0.414 1 96.88 61 TYR B C 1
ATOM 1346 O O . TYR B 1 61 ? -3.469 8.109 -0.526 1 96.88 61 TYR B O 1
ATOM 1354 N N . HIS B 1 62 ? -3.744 6.234 0.454 1 95.81 62 HIS B N 1
ATOM 1355 C CA . HIS B 1 62 ? -4.867 5.809 -0.371 1 95.81 62 HIS B CA 1
ATOM 1356 C C . HIS B 1 62 ? -6.086 5.48 0.484 1 95.81 62 HIS B C 1
ATOM 1358 O O . HIS B 1 62 ? -6.047 4.555 1.302 1 95.81 62 HIS B O 1
ATOM 1364 N N . ILE B 1 63 ? -7.176 6.172 0.229 1 96.94 63 ILE B N 1
ATOM 1365 C CA . ILE B 1 63 ? -8.359 6.027 1.071 1 96.94 63 ILE B CA 1
ATOM 1366 C C . ILE B 1 63 ? -9.141 4.785 0.656 1 96.94 63 ILE B C 1
ATOM 1368 O O . ILE B 1 63 ? -9.539 4.652 -0.502 1 96.94 63 ILE B O 1
ATOM 1372 N N . LEU B 1 64 ? -9.305 3.945 1.583 1 95.5 64 LEU B N 1
ATOM 1373 C CA . LEU B 1 64 ? -10.008 2.697 1.321 1 95.5 64 LEU B CA 1
ATOM 1374 C C . LEU B 1 64 ? -11.492 2.836 1.645 1 95.5 64 LEU B C 1
ATOM 1376 O O . LEU B 1 64 ? -12.344 2.303 0.926 1 95.5 64 LEU B O 1
ATOM 1380 N N . ARG B 1 65 ? -11.773 3.457 2.754 1 96.44 65 ARG B N 1
ATOM 1381 C CA . ARG B 1 65 ? -13.141 3.613 3.252 1 96.44 65 ARG B CA 1
ATOM 1382 C C . ARG B 1 65 ? -13.281 4.895 4.07 1 96.44 65 ARG B C 1
ATOM 1384 O O . ARG B 1 65 ? -12.391 5.242 4.844 1 96.44 65 ARG B O 1
ATOM 1391 N N . GLY B 1 66 ? -14.477 5.48 3.924 1 97.31 66 GLY B N 1
ATOM 1392 C CA . GLY B 1 66 ? -14.789 6.645 4.734 1 97.31 66 GLY B CA 1
ATOM 1393 C C . GLY B 1 66 ? -14.469 7.957 4.043 1 97.31 66 GLY B C 1
ATOM 1394 O O . GLY B 1 66 ? -14.305 8 2.822 1 97.31 66 GLY B O 1
ATOM 1395 N N . SER B 1 67 ? -14.594 8.992 4.848 1 98.06 67 SER B N 1
ATOM 1396 C CA . SER B 1 67 ? -14.352 10.344 4.367 1 98.06 67 SER B CA 1
ATOM 1397 C C . SER B 1 67 ? -13.766 11.227 5.465 1 98.06 67 SER B C 1
ATOM 1399 O O . SER B 1 67 ? -13.742 10.836 6.633 1 98.06 67 SER B O 1
ATOM 1401 N N . GLY B 1 68 ? -13.266 12.375 5.066 1 97.94 68 GLY B N 1
ATOM 1402 C CA . GLY B 1 68 ? -12.688 13.344 5.977 1 97.94 68 GLY B CA 1
ATOM 1403 C C . GLY B 1 68 ? -12.094 14.547 5.266 1 97.94 68 GLY B C 1
ATOM 1404 O O . GLY B 1 68 ? -12.625 14.992 4.242 1 97.94 68 GLY B O 1
ATOM 1405 N N . ILE B 1 69 ? -11.109 15.125 5.875 1 98.19 69 ILE B N 1
ATOM 1406 C CA . ILE B 1 69 ? -10.406 16.25 5.25 1 98.19 69 ILE B CA 1
ATOM 1407 C C . ILE B 1 69 ? -8.906 15.984 5.266 1 98.19 69 ILE B C 1
ATOM 1409 O O . ILE B 1 69 ? -8.406 15.25 6.121 1 98.19 69 ILE B O 1
ATOM 1413 N N . TYR B 1 70 ? -8.258 16.516 4.309 1 97.81 70 TYR B N 1
ATOM 1414 C CA . TYR B 1 70 ? -6.805 16.469 4.172 1 97.81 70 TYR B CA 1
ATOM 1415 C C . TYR B 1 70 ? -6.211 17.875 4.098 1 97.81 70 TYR B C 1
ATOM 1417 O O . TYR B 1 70 ? -6.75 18.734 3.412 1 97.81 70 TYR B O 1
ATOM 1425 N N . ASN B 1 71 ? -5.23 18.094 4.863 1 97.69 71 ASN B N 1
ATOM 1426 C CA . ASN B 1 71 ? -4.461 19.344 4.824 1 97.69 71 ASN B CA 1
ATOM 1427 C C . ASN B 1 71 ? -3.158 19.172 4.051 1 97.69 71 ASN B C 1
ATOM 1429 O O . ASN B 1 71 ? -2.225 18.531 4.535 1 97.69 71 ASN B O 1
ATOM 1433 N N . ASP B 1 72 ? -3.133 19.719 2.893 1 96.5 72 ASP B N 1
ATOM 1434 C CA . ASP B 1 72 ? -1.962 19.688 2.021 1 96.5 72 ASP B CA 1
ATOM 1435 C C . ASP B 1 72 ? -1.224 21.031 2.055 1 96.5 72 ASP B C 1
ATOM 1437 O O . ASP B 1 72 ? -1.51 21.922 1.257 1 96.5 72 ASP B O 1
ATOM 1441 N N . ASN B 1 73 ? -0.27 21.078 2.906 1 95 73 ASN B N 1
ATOM 1442 C CA . ASN B 1 73 ? 0.513 22.297 3.045 1 95 73 ASN B CA 1
ATOM 1443 C C . ASN B 1 73 ? -0.381 23.516 3.289 1 95 73 ASN B C 1
ATOM 1445 O O . ASN B 1 73 ? -0.218 24.547 2.645 1 95 73 ASN B O 1
ATOM 1449 N N . GLY B 1 74 ? -1.389 23.312 4.012 1 94.88 74 GLY B N 1
ATOM 1450 C CA . GLY B 1 74 ? -2.273 24.422 4.348 1 94.88 74 GLY B CA 1
ATOM 1451 C C . GLY B 1 74 ? -3.539 24.438 3.514 1 94.88 74 GLY B C 1
ATOM 1452 O O . GLY B 1 74 ? -4.5 25.141 3.852 1 94.88 74 GLY B O 1
ATOM 1453 N N . ASN B 1 75 ? -3.525 23.828 2.375 1 96.38 75 ASN B N 1
ATOM 1454 C CA . ASN B 1 75 ? -4.73 23.672 1.564 1 96.38 75 ASN B CA 1
ATOM 1455 C C . ASN B 1 75 ? -5.594 22.516 2.059 1 96.38 75 ASN B C 1
ATOM 1457 O O . ASN B 1 75 ? -5.211 21.344 1.938 1 96.38 75 ASN B O 1
ATOM 1461 N N . ILE B 1 76 ? -6.812 22.875 2.561 1 97.5 76 ILE B N 1
ATOM 1462 C CA . ILE B 1 76 ? -7.668 21.859 3.17 1 97.5 76 ILE B CA 1
ATOM 1463 C C . ILE B 1 76 ? -8.805 21.5 2.215 1 97.5 76 ILE B C 1
ATOM 1465 O O . ILE B 1 76 ? -9.5 22.375 1.708 1 97.5 76 ILE B O 1
ATOM 1469 N N . PHE B 1 77 ? -8.984 20.188 1.928 1 97.88 77 PHE B N 1
ATOM 1470 C CA . PHE B 1 77 ? -10.055 19.766 1.033 1 97.88 77 PHE B CA 1
ATOM 1471 C C . PHE B 1 77 ? -10.617 18.406 1.473 1 97.88 77 PHE B C 1
ATOM 1473 O O . PHE B 1 77 ? -9.953 17.672 2.203 1 97.88 77 PHE B O 1
ATOM 1480 N N . PRO B 1 78 ? -11.875 18.125 1.052 1 98.44 78 PRO B N 1
ATOM 1481 C CA . PRO B 1 78 ? -12.477 16.844 1.424 1 98.44 78 PRO B CA 1
ATOM 1482 C C . PRO B 1 78 ? -11.852 15.664 0.691 1 98.44 78 PRO B C 1
ATOM 1484 O O . PRO B 1 78 ? -11.375 15.812 -0.438 1 98.44 78 PRO B O 1
ATOM 1487 N N . ILE B 1 79 ? -11.852 14.523 1.362 1 97.81 79 ILE B N 1
ATOM 1488 C CA . ILE B 1 79 ? -11.375 13.281 0.769 1 97.81 79 ILE B CA 1
ATOM 1489 C C . ILE B 1 79 ? -12.414 12.18 0.981 1 97.81 79 ILE B C 1
ATOM 1491 O O . ILE B 1 79 ? -13.242 12.266 1.893 1 97.81 79 ILE B O 1
ATOM 1495 N N . LYS B 1 80 ? -12.344 11.141 0.151 1 97.25 80 LYS B N 1
ATOM 1496 C CA . LYS B 1 80 ? -13.242 9.992 0.211 1 97.25 80 LYS B CA 1
ATOM 1497 C C . LYS B 1 80 ? -12.578 8.734 -0.348 1 97.25 80 LYS B C 1
ATOM 1499 O O . LYS B 1 80 ? -11.469 8.805 -0.887 1 97.25 80 LYS B O 1
ATOM 1504 N N . SER B 1 81 ? -13.328 7.648 -0.157 1 95.62 81 SER B N 1
ATOM 1505 C CA . SER B 1 81 ? -12.836 6.371 -0.66 1 95.62 81 SER B CA 1
ATOM 1506 C C . SER B 1 81 ? -12.398 6.484 -2.115 1 95.62 81 SER B C 1
ATOM 1508 O O . SER B 1 81 ? -13.094 7.078 -2.939 1 95.62 81 SER B O 1
ATOM 1510 N N . GLY B 1 82 ? -11.203 5.957 -2.383 1 92.25 82 GLY B N 1
ATOM 1511 C CA . GLY B 1 82 ? -10.68 5.961 -3.74 1 92.25 82 GLY B CA 1
ATOM 1512 C C . GLY B 1 82 ? -9.664 7.059 -3.982 1 92.25 82 GLY B C 1
ATOM 1513 O O . GLY B 1 82 ? -8.891 6.996 -4.945 1 92.25 82 GLY B O 1
ATOM 1514 N N . ASP B 1 83 ? -9.688 8.078 -3.158 1 94 83 ASP B N 1
ATOM 1515 C CA . ASP B 1 83 ? -8.719 9.164 -3.32 1 94 83 ASP B CA 1
ATOM 1516 C C . ASP B 1 83 ? -7.316 8.719 -2.924 1 94 83 ASP B C 1
ATOM 1518 O O . ASP B 1 83 ? -7.148 7.949 -1.973 1 94 83 ASP B O 1
ATOM 1522 N N . THR B 1 84 ? -6.316 9.156 -3.619 1 95.56 84 THR B N 1
ATOM 1523 C CA . THR B 1 84 ? -4.91 8.992 -3.271 1 95.56 84 THR B CA 1
ATOM 1524 C C . THR B 1 84 ? -4.238 10.344 -3.062 1 95.56 84 THR B C 1
ATOM 1526 O O . THR B 1 84 ? -4.395 11.25 -3.881 1 95.56 84 THR B O 1
ATOM 1529 N N . LEU B 1 85 ? -3.557 10.477 -1.95 1 96.5 85 LEU B N 1
ATOM 1530 C CA . LEU B 1 85 ? -2.881 11.703 -1.557 1 96.5 85 LEU B CA 1
ATOM 1531 C C . LEU B 1 85 ? -1.376 11.484 -1.438 1 96.5 85 LEU B C 1
ATOM 1533 O O . LEU B 1 85 ? -0.933 10.406 -1.028 1 96.5 85 LEU B O 1
ATOM 1537 N N . ILE B 1 86 ? -0.606 12.531 -1.736 1 96 86 ILE B N 1
ATOM 1538 C CA . ILE B 1 86 ? 0.838 12.43 -1.558 1 96 86 ILE B CA 1
ATOM 1539 C C . ILE B 1 86 ? 1.358 13.672 -0.844 1 96 86 ILE B C 1
ATOM 1541 O O . ILE B 1 86 ? 0.928 14.789 -1.139 1 96 86 ILE B O 1
ATOM 1545 N N . CYS B 1 87 ? 2.154 13.492 0.1 1 95.94 87 CYS B N 1
ATOM 1546 C CA . CYS B 1 87 ? 2.996 14.508 0.725 1 95.94 87 CYS B CA 1
ATOM 1547 C C . CYS B 1 87 ? 4.465 14.289 0.377 1 95.94 87 CYS B C 1
ATOM 1549 O O . CYS B 1 87 ? 5.086 13.336 0.854 1 95.94 87 CYS B O 1
ATOM 1551 N N . SER B 1 88 ? 5.008 15.133 -0.418 1 93.94 88 SER B N 1
ATOM 1552 C CA . SER B 1 88 ? 6.375 14.969 -0.9 1 93.94 88 SER B CA 1
ATOM 1553 C C . SER B 1 88 ? 7.387 15.461 0.129 1 93.94 88 SER B C 1
ATOM 1555 O O . SER B 1 88 ? 7.031 16.188 1.062 1 93.94 88 SER B O 1
ATOM 1557 N N . SER B 1 89 ? 8.633 14.969 -0.089 1 92.94 89 SER B N 1
ATOM 1558 C CA . SER B 1 89 ? 9.711 15.461 0.773 1 92.94 89 SER B CA 1
ATOM 1559 C C . SER B 1 89 ? 9.734 16.984 0.812 1 92.94 89 SER B C 1
ATOM 1561 O O . SER B 1 89 ? 9.586 17.641 -0.223 1 92.94 89 SER B O 1
ATOM 1563 N N . GLY B 1 90 ? 9.867 17.562 2.045 1 92.81 90 GLY B N 1
ATOM 1564 C CA . GLY B 1 90 ? 9.898 19 2.221 1 92.81 90 GLY B CA 1
ATOM 1565 C C . GLY B 1 90 ? 8.531 19.609 2.443 1 92.81 90 GLY B C 1
ATOM 1566 O O . GLY B 1 90 ? 8.406 20.812 2.693 1 92.81 90 GLY B O 1
ATOM 1567 N N . GLU B 1 91 ? 7.484 18.812 2.34 1 94.81 91 GLU B N 1
ATOM 1568 C CA . GLU B 1 91 ? 6.113 19.266 2.525 1 94.81 91 GLU B CA 1
ATOM 1569 C C . GLU B 1 91 ? 5.527 18.75 3.838 1 94.81 91 GLU B C 1
ATOM 1571 O O . GLU B 1 91 ? 6.141 17.922 4.508 1 94.81 91 GLU B O 1
ATOM 1576 N N . GLY B 1 92 ? 4.383 19.281 4.195 1 95.62 92 GLY B N 1
ATOM 1577 C CA . GLY B 1 92 ? 3.666 18.844 5.379 1 95.62 92 GLY B CA 1
ATOM 1578 C C . GLY B 1 92 ? 2.219 18.484 5.098 1 95.62 92 GLY B C 1
ATOM 1579 O O . GLY B 1 92 ? 1.629 18.969 4.133 1 95.62 92 GLY B O 1
ATOM 1580 N N . HIS B 1 93 ? 1.642 17.641 5.914 1 96.31 93 HIS B N 1
ATOM 1581 C CA . HIS B 1 93 ? 0.25 17.25 5.707 1 96.31 93 HIS B CA 1
ATOM 1582 C C . HIS B 1 93 ? -0.395 16.781 7.004 1 96.31 93 HIS B C 1
ATOM 1584 O O . HIS B 1 93 ? 0.296 16.578 8.008 1 96.31 93 HIS B O 1
ATOM 1590 N N . ASP B 1 94 ? -1.699 16.75 6.961 1 95.5 94 ASP B N 1
ATOM 1591 C CA . ASP B 1 94 ? -2.529 16.125 7.984 1 95.5 94 ASP B CA 1
ATOM 1592 C C . ASP B 1 94 ? -3.785 15.508 7.371 1 95.5 94 ASP B C 1
ATOM 1594 O O . ASP B 1 94 ? -4.156 15.844 6.242 1 95.5 94 ASP B O 1
ATOM 1598 N N . ILE B 1 95 ? -4.324 14.617 8.07 1 96.62 95 ILE B N 1
ATOM 1599 C CA . ILE B 1 95 ? -5.598 14.008 7.699 1 96.62 95 ILE B CA 1
ATOM 1600 C C . ILE B 1 95 ? -6.488 13.883 8.93 1 96.62 95 ILE B C 1
ATOM 1602 O O . ILE B 1 95 ? -6.012 13.539 10.016 1 96.62 95 ILE B O 1
ATOM 1606 N N . GLU B 1 96 ? -7.75 14.172 8.758 1 96.31 96 GLU B N 1
ATOM 1607 C CA . GLU B 1 96 ? -8.688 14.117 9.875 1 96.31 96 GLU B CA 1
ATOM 1608 C C . GLU B 1 96 ? -9.992 13.438 9.469 1 96.31 96 GLU B C 1
ATOM 1610 O O . GLU B 1 96 ? -10.523 13.703 8.383 1 96.31 96 GLU B O 1
ATOM 1615 N N . ASN B 1 97 ? -10.484 12.586 10.367 1 97.31 97 ASN B N 1
ATOM 1616 C CA . ASN B 1 97 ? -11.812 12.016 10.18 1 97.31 97 ASN B CA 1
ATOM 1617 C C . ASN B 1 97 ? -12.898 12.945 10.711 1 97.31 97 ASN B C 1
ATOM 1619 O O . ASN B 1 97 ? -13.195 12.945 11.906 1 97.31 97 ASN B O 1
ATOM 1623 N N . THR B 1 98 ? -13.531 13.633 9.844 1 97.06 98 THR B N 1
ATOM 1624 C CA . THR B 1 98 ? -14.586 14.555 10.242 1 97.06 98 THR B CA 1
ATOM 1625 C C . THR B 1 98 ? -15.961 13.914 10.055 1 97.06 98 THR B C 1
ATOM 1627 O O . THR B 1 98 ? -16.984 14.602 10.141 1 97.06 98 THR B O 1
ATOM 1630 N N . SER B 1 99 ? -15.977 12.688 9.656 1 97.06 99 SER B N 1
ATOM 1631 C CA . SER B 1 99 ? -17.234 11.984 9.453 1 97.06 99 SER B CA 1
ATOM 1632 C C . SER B 1 99 ? -17.641 11.203 10.703 1 97.06 99 SER B C 1
ATOM 1634 O O . SER B 1 99 ? -16.969 11.266 11.727 1 97.06 99 SER B O 1
ATOM 1636 N N . ASP B 1 100 ? -18.781 10.461 10.562 1 96.94 100 ASP B N 1
ATOM 1637 C CA . ASP B 1 100 ? -19.297 9.703 11.695 1 96.94 100 ASP B CA 1
ATOM 1638 C C . ASP B 1 100 ? -18.906 8.234 11.602 1 96.94 100 ASP B C 1
ATOM 1640 O O . ASP B 1 100 ? -19.188 7.445 12.508 1 96.94 100 ASP B O 1
ATOM 1644 N N . ASP B 1 101 ? -18.234 7.887 10.57 1 96.56 101 ASP B N 1
ATOM 1645 C CA . ASP B 1 101 ? -17.781 6.516 10.359 1 96.56 101 ASP B CA 1
ATOM 1646 C C . ASP B 1 101 ? -16.266 6.43 10.43 1 96.56 101 ASP B C 1
ATOM 1648 O O . ASP B 1 101 ? -15.578 7.453 10.43 1 96.56 101 ASP B O 1
ATOM 1652 N N . GLU B 1 102 ? -15.773 5.262 10.43 1 96.06 102 GLU B N 1
ATOM 1653 C CA . GLU B 1 102 ? -14.32 5.086 10.414 1 96.06 102 GLU B CA 1
ATOM 1654 C C . GLU B 1 102 ? -13.727 5.551 9.086 1 96.06 102 GLU B C 1
ATOM 1656 O O . GLU B 1 102 ? -14.328 5.352 8.031 1 96.06 102 GLU B O 1
ATOM 1661 N N . LEU B 1 103 ? -12.641 6.215 9.18 1 97.06 103 LEU B N 1
ATOM 1662 C CA . LEU B 1 103 ? -11.805 6.504 8.023 1 97.06 103 LEU B CA 1
ATOM 1663 C C . LEU B 1 103 ? -10.625 5.539 7.953 1 97.06 103 LEU B C 1
ATOM 1665 O O . LEU B 1 103 ? -9.805 5.477 8.875 1 97.06 103 LEU B O 1
ATOM 1669 N N . VAL B 1 104 ? -10.562 4.715 6.895 1 96.12 104 VAL B N 1
ATOM 1670 C CA . VAL B 1 104 ? -9.555 3.676 6.734 1 96.12 104 VAL B CA 1
ATOM 1671 C C . VAL B 1 104 ? -8.711 3.963 5.488 1 96.12 104 VAL B C 1
ATOM 1673 O O . VAL B 1 104 ? -9.258 4.219 4.41 1 96.12 104 VAL B O 1
ATOM 1676 N N . PHE B 1 105 ? -7.395 3.949 5.652 1 96.25 105 PHE B N 1
ATOM 1677 C CA . PHE B 1 105 ? -6.543 4.215 4.5 1 96.25 105 PHE B CA 1
ATOM 1678 C C . PHE B 1 105 ? -5.211 3.482 4.625 1 96.25 105 PHE B C 1
ATOM 1680 O O . PHE B 1 105 ? -4.855 3.016 5.711 1 96.25 105 PHE B O 1
ATOM 1687 N N . ILE B 1 106 ? -4.562 3.354 3.545 1 95.94 106 ILE B N 1
ATOM 1688 C CA . ILE B 1 106 ? -3.189 2.859 3.479 1 95.94 106 ILE B CA 1
ATOM 1689 C C . ILE B 1 106 ? -2.215 4.027 3.621 1 95.94 106 ILE B C 1
ATOM 1691 O O . ILE B 1 106 ? -2.416 5.086 3.027 1 95.94 106 ILE B O 1
ATOM 1695 N N . ALA B 1 107 ? -1.233 3.877 4.387 1 96.25 107 ALA B N 1
ATOM 1696 C CA . ALA B 1 107 ? -0.109 4.809 4.453 1 96.25 107 ALA B CA 1
ATOM 1697 C C . ALA B 1 107 ? 1.188 4.133 4.012 1 96.25 107 ALA B C 1
ATOM 1699 O O . ALA B 1 107 ? 1.606 3.133 4.602 1 96.25 107 ALA B O 1
ATOM 1700 N N . LEU B 1 108 ? 1.792 4.637 2.979 1 96.62 108 LEU B N 1
ATOM 1701 C CA . LEU B 1 108 ? 3.041 4.148 2.404 1 96.62 108 LEU B CA 1
ATOM 1702 C C . LEU B 1 108 ? 4.109 5.234 2.424 1 96.62 108 LEU B C 1
ATOM 1704 O O . LEU B 1 108 ? 3.969 6.262 1.758 1 96.62 108 LEU B O 1
ATOM 1708 N N . GLU B 1 109 ? 5.141 5.082 3.186 1 96.5 109 GLU B N 1
ATOM 1709 C CA . GLU B 1 109 ? 6.246 6.027 3.256 1 96.5 109 GLU B CA 1
ATOM 1710 C C . GLU B 1 109 ? 7.477 5.492 2.531 1 96.5 109 GLU B C 1
ATOM 1712 O O . GLU B 1 109 ? 8.039 4.469 2.926 1 96.5 109 GLU B O 1
ATOM 1717 N N . LEU B 1 110 ? 7.871 6.145 1.521 1 96.88 110 LEU B N 1
ATOM 1718 C CA . LEU B 1 110 ? 9.008 5.742 0.698 1 96.88 110 LEU B CA 1
ATOM 1719 C C . LEU B 1 110 ? 10.141 6.754 0.808 1 96.88 110 LEU B C 1
ATOM 1721 O O . LEU B 1 110 ? 9.906 7.965 0.77 1 96.88 110 LEU B O 1
ATOM 1725 N N . TYR B 1 111 ? 11.359 6.234 0.924 1 95.44 111 TYR B N 1
ATOM 1726 C CA . TYR B 1 111 ? 12.508 7.125 0.843 1 95.44 111 TYR B CA 1
ATOM 1727 C C . TYR B 1 111 ? 12.711 7.629 -0.581 1 95.44 111 TYR B C 1
ATOM 1729 O O . TYR B 1 111 ? 12.562 6.871 -1.542 1 95.44 111 TYR B O 1
ATOM 1737 N N . ASN B 1 112 ? 12.961 8.859 -0.703 1 92.62 112 ASN B N 1
ATOM 1738 C CA . ASN B 1 112 ? 13.266 9.391 -2.027 1 92.62 112 ASN B CA 1
ATOM 1739 C C . ASN B 1 112 ? 14.625 8.922 -2.521 1 92.62 112 ASN B C 1
ATOM 1741 O O . ASN B 1 112 ? 15.594 8.898 -1.76 1 92.62 112 ASN B O 1
ATOM 1745 N N . PRO B 1 113 ? 14.594 8.445 -3.762 1 84.44 113 PRO B N 1
ATOM 1746 C CA . PRO B 1 113 ? 15.914 8.023 -4.258 1 84.44 113 PRO B CA 1
ATOM 1747 C C . PRO B 1 113 ? 16.922 9.164 -4.27 1 84.44 113 PRO B C 1
ATOM 1749 O O . PRO B 1 113 ? 16.562 10.328 -4.484 1 84.44 113 PRO B O 1
ATOM 1752 N N . ARG B 1 114 ? 18.109 8.961 -3.74 1 70.25 114 ARG B N 1
ATOM 1753 C CA . ARG B 1 114 ? 19.188 9.945 -3.783 1 70.25 114 ARG B CA 1
ATOM 1754 C C . ARG B 1 114 ? 19.594 10.258 -5.223 1 70.25 114 ARG B C 1
ATOM 1756 O O . ARG B 1 114 ? 19.516 9.383 -6.09 1 70.25 114 ARG B O 1
ATOM 1763 N N . SER B 1 115 ? 19.406 11.562 -5.734 1 56.09 115 SER B N 1
ATOM 1764 C CA . SER B 1 115 ? 19.906 11.992 -7.035 1 56.09 115 SER B CA 1
ATOM 1765 C C . SER B 1 115 ? 21.266 11.359 -7.332 1 56.09 115 SER B C 1
ATOM 1767 O O . SER B 1 115 ? 22.031 11.047 -6.414 1 56.09 115 SER B O 1
#

Nearest PDB structures (foldseek):
  1o4t-assembly1_B  TM=9.316E-01  e=1.098E-11  Thermotoga maritima
  7x85-assembly2_C  TM=9.159E-01  e=6.731E-08  Gallus gallus
  6o2d-assembly1_B  TM=9.385E-01  e=1.254E-06  Schizosaccharomyces pombe
  2dct-assembly1_A  TM=9.086E-01  e=9.115E-07  Thermus thermophilus HB8
  6o2d-assembly1_A  TM=7.638E-01  e=1.576E-07  Schizosaccharomyces pombe